Protein 1J99 (pdb70)

Nearest PDB structures (foldseek):
  1j99-assembly1_A  TM=1.004E+00  e=2.425E-60  Homo sapiens
  1ov4-assembly1_A-2  TM=9.893E-01  e=4.388E-50  Homo sapiens
  3f3y-assembly2_D  TM=9.578E-01  e=2.141E-51  Homo sapiens
  2qp3-assembly1_A  TM=9.900E-01  e=3.011E-48  Homo sapiens
  4ifb-assembly3_B  TM=9.563E-01  e=2.110E-49  Homo sapiens

CATH classification: 3.40.50.300

Solvent-accessible surface area: 14982 Å² total; per-residue (Å²): 144,110,68,58,48,142,32,131,44,23,11,0,20,54,96,44,31,153,45,100,16,5,114,73,0,84,64,95,12,100,11,68,76,101,1,30,0,1,2,1,10,8,39,1,11,8,25,4,0,1,3,0,12,22,0,3,135,26,84,0,87,11,162,150,6,110,53,31,22,2,86,113,36,1,12,37,1,0,19,63,135,2,31,89,44,4,66,142,51,148,46,94,9,47,1,2,1,20,4,9,40,98,16,1,0,108,34,4,94,106,26,155,0,71,0,0,2,1,6,22,11,0,11,22,4,0,0,13,2,29,31,42,49,65,10,16,80,119,23,96,90,26,175,41,38,110,43,18,29,115,52,6,24,142,13,90,17,19,9,6,19,2,2,102,2,1,56,26,2,3,104,31,78,162,98,208,32,12,31,40,2,6,28,46,48,1,101,148,61,29,31,136,3,1,106,70,0,12,132,39,39,62,66,121,36,116,100,150,44,69,88,74,0,76,167,31,2,33,58,99,48,14,108,141,22,129,15,0,34,49,27,80,44,50,96,96,122,1,76,58,95,117,62,41,129,118,89,40,19,74,6,83,56,163,118,50,17,79,118,64,27,21,103,92,3,64,128,46,10,131,128,84,8,82,112,30,72,114,174,44,4,75,27,194

Structure (mmCIF, N/CA/C/O backbone):
data_1J99
#
_entry.id   1J99
#
_cell.length_a   77.931
_cell.length_b   137.976
_cell.length_c   45.864
_cell.angle_alpha   90
_cell.angle_beta   90
_cell.angle_gamma   90
#
_symmetry.space_group_name_H-M   'P 21 21 2'
#
loop_
_entity.id
_entity.type
_entity.pdbx_description
1 polymer 'ALCOHOL SULFOTRANSFERASE'
2 non-polymer 'IODIDE ION'
3 non-polymer 'MERCURY (II) IODIDE'
4 non-polymer 3-BETA-HYDROXY-5-ANDROSTEN-17-ONE
5 water water
#
loop_
_atom_site.group_PDB
_atom_site.id
_atom_site.type_symbol
_atom_site.label_atom_id
_atom_site.label_alt_id
_atom_site.label_comp_id
_atom_site.label_asym_id
_atom_site.label_entity_id
_atom_site.label_seq_id
_atom_site.pdbx_PDB_ins_code
_atom_site.Cartn_x
_atom_site.Cartn_y
_atom_site.Cartn_z
_atom_site.occupancy
_atom_site.B_iso_or_equiv
_atom_site.auth_seq_id
_atom_site.auth_comp_id
_atom_site.auth_asym_id
_atom_site.auth_atom_id
_atom_site.pdbx_PDB_model_num
ATOM 1 N N . SER A 1 10 ? 25.074 -53.949 18.455 1.00 85.58 2 SER A N 1
ATOM 2 C CA . SER A 1 10 ? 23.881 -53.241 17.895 1.00 89.41 2 SER A CA 1
ATOM 3 C C . SER A 1 10 ? 22.725 -54.226 17.716 1.00 90.30 2 SER A C 1
ATOM 4 O O . SER A 1 10 ? 21.767 -53.964 16.974 1.00 89.65 2 SER A O 1
ATOM 7 N N . ASP A 1 11 ? 22.819 -55.345 18.427 1.00 86.03 3 ASP A N 1
ATOM 8 C CA . ASP A 1 11 ? 21.837 -56.422 18.354 1.00 88.15 3 ASP A CA 1
ATOM 9 C C . ASP A 1 11 ? 20.444 -56.182 18.964 1.00 82.53 3 ASP A C 1
ATOM 10 O O . ASP A 1 11 ? 19.911 -57.028 19.696 1.00 81.01 3 ASP A O 1
ATOM 15 N N . ASP A 1 12 ? 19.860 -55.038 18.617 1.00 78.88 4 ASP A N 1
ATOM 16 C CA . ASP A 1 12 ? 18.540 -54.635 19.079 1.00 75.00 4 ASP A CA 1
ATOM 17 C C . ASP A 1 12 ? 18.531 -53.849 20.379 1.00 69.04 4 ASP A C 1
ATOM 18 O O . ASP A 1 12 ? 17.529 -53.866 21.088 1.00 67.92 4 ASP A O 1
ATOM 23 N N . PHE A 1 13 ? 19.646 -53.189 20.690 1.00 62.90 5 PHE A N 1
ATOM 24 C CA . PHE A 1 13 ? 19.787 -52.324 21.872 1.00 60.36 5 PHE A CA 1
ATOM 25 C C . PHE A 1 13 ? 21.185 -51.673 21.941 1.00 49.31 5 PHE A C 1
ATOM 26 O O . PHE A 1 13 ? 22.157 -52.231 21.460 1.00 49.27 5 PHE A O 1
ATOM 34 N N . LEU A 1 14 ? 21.267 -50.477 22.515 1.00 47.64 6 LEU A N 1
ATOM 35 C CA . LEU A 1 14 ? 22.541 -49.784 22.678 1.00 41.51 6 LEU A CA 1
ATOM 36 C C . LEU A 1 14 ? 23.183 -50.252 23.978 1.00 40.45 6 LEU A C 1
ATOM 37 O O . LEU A 1 14 ? 22.577 -50.115 25.028 1.00 48.04 6 LEU A O 1
ATOM 42 N N . TRP A 1 15 ? 24.385 -50.806 23.919 1.00 37.43 7 TRP A N 1
ATOM 43 C CA . TRP A 1 15 ? 25.072 -51.288 25.116 1.00 35.20 7 TRP A CA 1
ATOM 44 C C . TRP A 1 15 ? 26.058 -50.199 25.574 1.00 44.92 7 TRP A C 1
ATOM 45 O O . TRP A 1 15 ? 26.854 -49.744 24.773 1.00 47.26 7 TRP A O 1
ATOM 56 N N . PHE A 1 16 ? 25.994 -49.778 26.840 1.00 34.81 8 PHE A N 1
ATOM 57 C CA . PHE A 1 16 ? 26.870 -48.732 27.404 1.00 37.38 8 PHE A CA 1
ATOM 58 C C . PHE A 1 16 ? 27.262 -49.030 28.870 1.00 43.59 8 PHE A C 1
ATOM 59 O O . PHE A 1 16 ? 26.387 -49.091 29.736 1.00 36.78 8 PHE A O 1
ATOM 67 N N . GLU A 1 17 ? 28.558 -49.211 29.144 1.00 35.08 9 GLU A N 1
ATOM 68 C CA . GLU A 1 17 ? 29.049 -49.494 30.499 1.00 38.93 9 GLU A CA 1
ATOM 69 C C . GLU A 1 17 ? 28.263 -50.631 31.161 1.00 48.45 9 GLU A C 1
ATOM 70 O O . GLU A 1 17 ? 27.869 -50.527 32.316 1.00 40.49 9 GLU A O 1
ATOM 76 N N . GLY A 1 18 ? 28.020 -51.708 30.429 1.00 40.61 10 GLY A N 1
ATOM 77 C CA . GLY A 1 18 ? 27.309 -52.826 31.006 1.00 42.41 10 GLY A CA 1
ATOM 78 C C . GLY A 1 18 ? 25.798 -52.706 31.185 1.00 40.97 10 GLY A C 1
ATOM 79 O O . GLY A 1 18 ? 25.215 -53.587 31.822 1.00 35.91 10 GLY A O 1
ATOM 80 N N . ILE A 1 19 ? 25.172 -51.664 30.611 1.00 31.95 11 ILE A N 1
ATOM 81 C CA . ILE A 1 19 ? 23.723 -51.465 30.744 1.00 33.68 11 ILE A CA 1
ATOM 82 C C . ILE A 1 19 ? 23.075 -51.273 29.356 1.00 38.21 11 ILE A C 1
ATOM 83 O O . ILE A 1 19 ? 23.660 -50.596 28.526 1.00 34.01 11 ILE A O 1
ATOM 88 N N . ALA A 1 20 ? 21.893 -51.876 29.105 1.00 34.27 12 ALA A N 1
ATOM 89 C CA . ALA A 1 20 ? 21.166 -51.749 27.822 1.00 30.71 12 ALA A CA 1
ATOM 90 C C . ALA A 1 20 ? 20.202 -50.562 27.802 1.00 36.16 12 ALA A C 1
ATOM 91 O O . ALA A 1 20 ? 19.451 -50.343 28.755 1.00 30.15 12 ALA A O 1
ATOM 93 N N . PHE A 1 21 ? 20.213 -49.823 26.689 1.00 32.27 13 PHE A N 1
ATOM 94 C CA . PHE A 1 21 ? 19.343 -48.676 26.525 1.00 30.08 13 PHE A CA 1
ATOM 95 C C . PHE A 1 21 ? 18.569 -48.843 25.203 1.00 35.73 13 PHE A C 1
ATOM 96 O O . PHE A 1 21 ? 18.964 -49.634 24.334 1.00 36.53 13 PHE A O 1
ATOM 104 N N . PRO A 1 22 ? 17.465 -48.100 25.040 1.00 37.20 14 PRO A N 1
ATOM 105 C CA . PRO A 1 22 ? 16.635 -48.149 23.832 1.00 45.38 14 PRO A CA 1
ATOM 106 C C . PRO A 1 22 ? 17.459 -47.792 22.591 1.00 53.47 14 PRO A C 1
ATOM 107 O O . PRO A 1 22 ? 18.466 -47.085 22.681 1.00 51.80 14 PRO A O 1
ATOM 111 N N . THR A 1 23 ? 17.021 -48.277 21.434 1.00 59.10 15 THR A N 1
ATOM 112 C CA . THR A 1 23 ? 17.720 -48.049 20.168 1.00 54.76 15 THR A CA 1
ATOM 113 C C . THR A 1 23 ? 17.401 -46.689 19.528 1.00 59.54 15 THR A C 1
ATOM 114 O O . THR A 1 23 ? 18.233 -46.123 18.839 1.00 58.25 15 THR A O 1
ATOM 118 N N . MET A 1 24 ? 16.191 -46.179 19.730 1.00 54.96 16 MET A N 1
ATOM 119 C CA . MET A 1 24 ? 15.815 -44.904 19.132 1.00 58.58 16 MET A CA 1
ATOM 120 C C . MET A 1 24 ? 15.746 -43.789 20.173 1.00 60.72 16 MET A C 1
ATOM 121 O O . MET A 1 24 ? 14.976 -43.889 21.128 1.00 50.88 16 MET A O 1
ATOM 126 N N . GLY A 1 25 ? 16.540 -42.732 19.983 1.00 55.88 17 GLY A N 1
ATOM 127 C CA . GLY A 1 25 ? 16.493 -41.600 20.894 1.00 48.92 17 GLY A CA 1
ATOM 128 C C . GLY A 1 25 ? 17.672 -41.436 21.832 1.00 45.85 17 GLY A C 1
ATOM 129 O O . GLY A 1 25 ? 17.679 -40.469 22.572 1.00 45.00 17 GLY A O 1
ATOM 130 N N . PHE A 1 26 ? 18.653 -42.353 21.769 1.00 41.14 18 PHE A N 1
ATOM 131 C CA . PHE A 1 26 ? 19.855 -42.369 22.614 1.00 38.24 18 PHE A CA 1
ATOM 132 C C . PHE A 1 26 ? 21.170 -42.557 21.857 1.00 48.73 18 PHE A C 1
ATOM 133 O O . PHE A 1 26 ? 21.214 -43.311 20.885 1.00 49.77 18 PHE A O 1
ATOM 141 N N . ARG A 1 27 ? 22.245 -41.909 22.326 1.00 50.22 19 ARG A N 1
ATOM 142 C CA . ARG A 1 27 ? 23.587 -42.042 21.715 1.00 50.36 19 ARG A CA 1
ATOM 143 C C . ARG A 1 27 ? 24.705 -42.158 22.753 1.00 43.74 19 ARG A C 1
ATOM 144 O O . ARG A 1 27 ? 24.687 -41.478 23.775 1.00 44.72 19 ARG A O 1
ATOM 152 N N . SER A 1 28 ? 25.690 -43.003 22.474 1.00 41.99 20 SER A N 1
ATOM 153 C CA . SER A 1 28 ? 26.792 -43.232 23.395 1.00 48.94 20 SER A CA 1
ATOM 154 C C . SER A 1 28 ? 27.498 -41.999 23.943 1.00 55.51 20 SER A C 1
ATOM 155 O O . SER A 1 28 ? 27.890 -41.980 25.114 1.00 50.96 20 SER A O 1
ATOM 158 N N . GLU A 1 29 ? 27.682 -40.971 23.114 1.00 55.95 21 GLU A N 1
ATOM 159 C CA . GLU A 1 29 ? 28.414 -39.785 23.556 1.00 47.82 21 GLU A CA 1
ATOM 160 C C . GLU A 1 29 ? 27.637 -38.883 24.505 1.00 47.98 21 GLU A C 1
ATOM 161 O O . GLU A 1 29 ? 28.223 -38.259 25.379 1.00 44.76 21 GLU A O 1
ATOM 167 N N . THR A 1 30 ? 26.324 -38.787 24.333 1.00 48.38 22 THR A N 1
ATOM 168 C CA . THR A 1 30 ? 25.535 -37.976 25.252 1.00 46.51 22 THR A CA 1
ATOM 169 C C . THR A 1 30 ? 25.596 -38.641 26.648 1.00 48.86 22 THR A C 1
ATOM 170 O O . THR A 1 30 ? 25.805 -37.959 27.675 1.00 35.12 22 THR A O 1
ATOM 174 N N . LEU A 1 31 ? 25.469 -39.974 26.677 1.00 45.39 23 LEU A N 1
ATOM 175 C CA . LEU A 1 31 ? 25.498 -40.707 27.948 1.00 41.41 23 LEU A CA 1
ATOM 176 C C . LEU A 1 31 ? 26.814 -40.448 28.648 1.00 46.25 23 LEU A C 1
ATOM 177 O O . LEU A 1 31 ? 26.853 -40.373 29.873 1.00 50.36 23 LEU A O 1
ATOM 182 N N . ARG A 1 32 ? 27.905 -40.313 27.884 1.00 46.74 24 ARG A N 1
ATOM 183 C CA . ARG A 1 32 ? 29.199 -40.034 28.505 1.00 33.83 24 ARG A CA 1
ATOM 184 C C . ARG A 1 32 ? 29.251 -38.585 29.052 1.00 31.87 24 ARG A C 1
ATOM 185 O O . ARG A 1 32 ? 29.807 -38.331 30.128 1.00 29.61 24 ARG A O 1
ATOM 193 N N . LYS A 1 33 ? 28.663 -37.632 28.329 1.00 33.43 25 LYS A N 1
ATOM 194 C CA . LYS A 1 33 ? 28.674 -36.249 28.798 1.00 36.99 25 LYS A CA 1
ATOM 195 C C . LYS A 1 33 ? 27.739 -36.088 29.995 1.00 49.60 25 LYS A C 1
ATOM 196 O O . LYS A 1 33 ? 27.940 -35.195 30.834 1.00 36.79 25 LYS A O 1
ATOM 202 N N . VAL A 1 34 ? 26.722 -36.958 30.076 1.00 40.36 26 VAL A N 1
ATOM 203 C CA . VAL A 1 34 ? 25.788 -36.897 31.188 1.00 30.89 26 VAL A CA 1
ATOM 204 C C . VAL A 1 34 ? 26.555 -37.030 32.495 1.00 20.93 26 VAL A C 1
ATOM 205 O O . VAL A 1 34 ? 26.321 -36.254 33.419 1.00 32.95 26 VAL A O 1
ATOM 209 N N . ARG A 1 35 ? 27.456 -37.998 32.547 1.00 18.97 27 ARG A N 1
ATOM 210 C CA . ARG A 1 35 ? 28.310 -38.284 33.714 1.00 33.92 27 ARG A CA 1
ATOM 211 C C . ARG A 1 35 ? 29.448 -37.230 33.950 1.00 46.31 27 ARG A C 1
ATOM 212 O O . ARG A 1 35 ? 29.539 -36.615 35.035 1.00 30.39 27 ARG A O 1
ATOM 220 N N . ASP A 1 36 ? 30.293 -37.037 32.925 1.00 40.93 28 ASP A N 1
ATOM 221 C CA . ASP A 1 36 ? 31.434 -36.118 33.012 1.00 42.07 28 ASP A CA 1
ATOM 222 C C . ASP A 1 36 ? 31.212 -34.600 33.001 1.00 44.27 28 ASP A C 1
ATOM 223 O O . ASP A 1 36 ? 31.900 -33.882 33.721 1.00 43.68 28 ASP A O 1
ATOM 228 N N . GLU A 1 37 ? 30.249 -34.100 32.234 1.00 44.07 29 GLU A N 1
ATOM 229 C CA . GLU A 1 37 ? 30.072 -32.649 32.159 1.00 41.30 29 GLU A CA 1
ATOM 230 C C . GLU A 1 37 ? 28.772 -31.944 32.545 1.00 43.70 29 GLU A C 1
ATOM 231 O O . GLU A 1 37 ? 28.805 -30.756 32.839 1.00 41.89 29 GLU A O 1
ATOM 237 N N . PHE A 1 38 ? 27.629 -32.626 32.536 1.00 42.52 30 PHE A N 1
ATOM 238 C CA . PHE A 1 38 ? 26.353 -31.947 32.820 1.00 30.14 30 PHE A CA 1
ATOM 239 C C . PHE A 1 38 ? 26.393 -31.307 34.206 1.00 36.30 30 PHE A C 1
ATOM 240 O O . PHE A 1 38 ? 26.867 -31.906 35.176 1.00 40.39 30 PHE A O 1
ATOM 248 N N . VAL A 1 39 ? 25.860 -30.097 34.304 1.00 39.72 31 VAL A N 1
ATOM 249 C CA . VAL A 1 39 ? 25.894 -29.358 35.553 1.00 33.63 31 VAL A CA 1
ATOM 250 C C . VAL A 1 39 ? 24.562 -29.259 36.264 1.00 32.91 31 VAL A C 1
ATOM 251 O O . VAL A 1 39 ? 23.629 -28.705 35.755 1.00 35.39 31 VAL A O 1
ATOM 255 N N . ILE A 1 40 ? 24.529 -29.775 37.485 1.00 32.29 32 ILE A N 1
ATOM 256 C CA . ILE A 1 40 ? 23.352 -29.770 38.340 1.00 39.54 32 ILE A CA 1
ATOM 257 C C . ILE A 1 40 ? 23.372 -28.493 39.191 1.00 46.65 32 ILE A C 1
ATOM 258 O O . ILE A 1 40 ? 24.428 -28.063 39.624 1.00 37.99 32 ILE A O 1
ATOM 263 N N . ARG A 1 41 ? 22.197 -27.909 39.440 1.00 45.07 33 ARG A N 1
ATOM 264 C CA . ARG A 1 41 ? 22.083 -26.696 40.247 1.00 40.44 33 ARG A CA 1
ATOM 265 C C . ARG A 1 41 ? 21.356 -26.992 41.560 1.00 48.01 33 ARG A C 1
ATOM 266 O O . ARG A 1 41 ? 20.588 -27.976 41.648 1.00 39.89 33 ARG A O 1
ATOM 274 N N . ASP A 1 42 ? 21.590 -26.150 42.576 1.00 32.69 34 ASP A N 1
ATOM 275 C CA . ASP A 1 42 ? 20.948 -26.325 43.865 1.00 40.48 34 ASP A CA 1
ATOM 276 C C . ASP A 1 42 ? 19.435 -26.155 43.807 1.00 34.18 34 ASP A C 1
ATOM 277 O O . ASP A 1 42 ? 18.727 -26.705 44.657 1.00 43.94 34 ASP A O 1
ATOM 282 N N . GLU A 1 43 ? 18.923 -25.399 42.836 1.00 32.30 35 GLU A N 1
ATOM 283 C CA . GLU A 1 43 ? 17.460 -25.208 42.759 1.00 33.91 35 GLU A CA 1
ATOM 284 C C . GLU A 1 43 ? 16.709 -26.283 41.915 1.00 33.74 35 GLU A C 1
ATOM 285 O O . GLU A 1 43 ? 15.481 -26.282 41.865 1.00 39.74 35 GLU A O 1
ATOM 291 N N . ASP A 1 44 ? 17.430 -27.185 41.263 1.00 34.85 36 ASP A N 1
ATOM 292 C CA . ASP A 1 44 ? 16.792 -28.265 40.471 1.00 30.26 36 ASP A CA 1
ATOM 293 C C . ASP A 1 44 ? 15.988 -29.238 41.370 1.00 38.77 36 ASP A C 1
ATOM 294 O O . ASP A 1 44 ? 16.311 -29.413 42.561 1.00 33.24 36 ASP A O 1
ATOM 299 N N . VAL A 1 45 ? 14.948 -29.862 40.803 1.00 34.64 37 VAL A N 1
ATOM 300 C CA . VAL A 1 45 ? 14.123 -30.889 41.511 1.00 35.86 37 VAL A CA 1
ATOM 301 C C . VAL A 1 45 ? 14.051 -32.058 40.520 1.00 34.00 37 VAL A C 1
ATOM 302 O O . VAL A 1 45 ? 13.654 -31.872 39.370 1.00 33.00 37 VAL A O 1
ATOM 306 N N . ILE A 1 46 ? 14.430 -33.247 40.986 1.00 32.39 38 ILE A N 1
ATOM 307 C CA . ILE A 1 46 ? 14.524 -34.432 40.139 1.00 29.53 38 ILE A CA 1
ATOM 308 C C . ILE A 1 46 ? 13.754 -35.688 40.623 1.00 26.87 38 ILE A C 1
ATOM 309 O O . ILE A 1 46 ? 13.886 -36.090 41.803 1.00 28.34 38 ILE A O 1
ATOM 314 N N . ILE A 1 47 ? 12.977 -36.298 39.712 1.00 24.00 39 ILE A N 1
ATOM 315 C CA . ILE A 1 47 ? 12.236 -37.544 39.997 1.00 21.53 39 ILE A CA 1
ATOM 316 C C . ILE A 1 47 ? 13.120 -38.749 39.571 1.00 23.88 39 ILE A C 1
ATOM 317 O O . ILE A 1 47 ? 13.526 -38.831 38.410 1.00 22.34 39 ILE A O 1
ATOM 322 N N . LEU A 1 48 ? 13.417 -39.673 40.490 1.00 22.70 40 LEU A N 1
ATOM 323 C CA . LEU A 1 48 ? 14.243 -40.855 40.127 1.00 23.00 40 LEU A CA 1
ATOM 324 C C . LEU A 1 48 ? 13.401 -42.195 40.233 1.00 22.90 40 LEU A C 1
ATOM 325 O O . LEU A 1 48 ? 12.820 -42.492 41.289 1.00 21.86 40 LEU A O 1
ATOM 330 N N . THR A 1 49 ? 13.411 -43.009 39.182 1.00 19.45 41 THR A N 1
ATOM 331 C CA . THR A 1 49 ? 12.715 -44.322 39.206 1.00 25.35 41 THR A CA 1
ATOM 332 C C . THR A 1 49 ? 13.330 -45.412 38.260 1.00 22.62 41 THR A C 1
ATOM 333 O O . THR A 1 49 ? 13.959 -45.063 37.242 1.00 24.67 41 THR A O 1
ATOM 337 N N . TYR A 1 50 ? 13.161 -46.696 38.634 1.00 18.70 42 TYR A N 1
ATOM 338 C CA . TYR A 1 50 ? 13.471 -47.854 37.757 1.00 16.43 42 TYR A CA 1
ATOM 339 C C . TYR A 1 50 ? 12.210 -47.786 36.802 1.00 18.31 42 TYR A C 1
ATOM 340 O O . TYR A 1 50 ? 11.128 -47.452 37.241 1.00 18.97 42 TYR A O 1
ATOM 349 N N . PRO A 1 51 ? 12.359 -48.021 35.477 1.00 19.47 43 PRO A N 1
ATOM 350 C CA . PRO A 1 51 ? 11.151 -47.912 34.624 1.00 20.20 43 PRO A CA 1
ATOM 351 C C . PRO A 1 51 ? 9.891 -48.724 35.006 1.00 24.53 43 PRO A C 1
ATOM 352 O O . PRO A 1 51 ? 10.002 -49.879 35.403 1.00 21.77 43 PRO A O 1
ATOM 356 N N . LYS A 1 52 ? 8.719 -48.093 34.827 1.00 20.17 44 LYS A N 1
ATOM 357 C CA . LYS A 1 52 ? 7.391 -48.651 35.088 1.00 20.59 44 LYS A CA 1
ATOM 358 C C . LYS A 1 52 ? 7.043 -48.724 36.581 1.00 27.47 44 LYS A C 1
ATOM 359 O O . LYS A 1 52 ? 6.308 -49.616 37.033 1.00 23.03 44 LYS A O 1
ATOM 365 N N . SER A 1 53 ? 7.579 -47.763 37.336 1.00 18.12 45 SER A N 1
ATOM 366 C CA . SER A 1 53 ? 7.349 -47.693 38.776 1.00 18.85 45 SER A CA 1
ATOM 367 C C . SER A 1 53 ? 6.402 -46.561 39.206 1.00 24.87 45 SER A C 1
ATOM 368 O O . SER A 1 53 ? 6.232 -46.348 40.404 1.00 23.74 45 SER A O 1
ATOM 371 N N . GLY A 1 54 ? 5.795 -45.831 38.253 1.00 21.67 46 GLY A N 1
ATOM 372 C CA . GLY A 1 54 ? 4.837 -44.735 38.563 1.00 16.56 46 GLY A CA 1
ATOM 373 C C . GLY A 1 54 ? 5.332 -43.294 38.244 1.00 26.80 46 GLY A C 1
ATOM 374 O O . GLY A 1 54 ? 4.746 -42.326 38.744 1.00 25.03 46 GLY A O 1
ATOM 375 N N . THR A 1 55 ? 6.425 -43.139 37.481 1.00 17.52 47 THR A N 1
ATOM 376 C CA . THR A 1 55 ? 6.962 -41.824 37.082 1.00 26.18 47 THR A CA 1
ATOM 377 C C . THR A 1 55 ? 5.904 -40.782 36.590 1.00 28.74 47 THR A C 1
ATOM 378 O O . THR A 1 55 ? 5.926 -39.623 37.007 1.00 24.61 47 THR A O 1
ATOM 382 N N . ASN A 1 56 ? 5.012 -41.207 35.696 1.00 22.37 48 ASN A N 1
ATOM 383 C CA . ASN A 1 56 ? 4.011 -40.319 35.137 1.00 28.33 48 ASN A CA 1
ATOM 384 C C . ASN A 1 56 ? 3.043 -39.742 36.201 1.00 24.11 48 ASN A C 1
ATOM 385 O O . ASN A 1 56 ? 2.712 -38.552 36.148 1.00 28.19 48 ASN A O 1
ATOM 390 N N . TRP A 1 57 ? 2.582 -40.559 37.153 1.00 24.65 49 TRP A N 1
ATOM 391 C CA . TRP A 1 57 ? 1.707 -40.046 38.189 1.00 22.46 49 TRP A CA 1
ATOM 392 C C . TRP A 1 57 ? 2.457 -39.021 39.060 1.00 25.76 49 TRP A C 1
ATOM 393 O O . TRP A 1 57 ? 1.935 -37.935 39.327 1.00 28.33 49 TRP A O 1
ATOM 404 N N . LEU A 1 58 ? 3.691 -39.331 39.498 1.00 25.83 50 LEU A N 1
ATOM 405 C CA . LEU A 1 58 ? 4.446 -38.365 40.336 1.00 26.61 50 LEU A CA 1
ATOM 406 C C . LEU A 1 58 ? 4.696 -36.991 39.586 1.00 26.74 50 LEU A C 1
ATOM 407 O O . LEU A 1 58 ? 4.548 -35.889 40.155 1.00 25.12 50 LEU A O 1
ATOM 412 N N . ALA A 1 59 ? 5.014 -37.074 38.298 1.00 27.13 51 ALA A N 1
ATOM 413 C CA . ALA A 1 59 ? 5.240 -35.870 37.468 1.00 28.11 51 ALA A CA 1
ATOM 414 C C . ALA A 1 59 ? 3.963 -35.036 37.373 1.00 31.25 51 ALA A C 1
ATOM 415 O O . ALA A 1 59 ? 4.008 -33.822 37.385 1.00 28.71 51 ALA A O 1
ATOM 417 N N . GLU A 1 60 ? 2.806 -35.676 37.295 1.00 26.47 52 GLU A N 1
ATOM 418 C CA . GLU A 1 60 ? 1.599 -34.893 37.206 1.00 31.46 52 GLU A CA 1
ATOM 419 C C . GLU A 1 60 ? 1.372 -34.103 38.489 1.00 38.73 52 GLU A C 1
ATOM 420 O O . GLU A 1 60 ? 1.009 -32.911 38.437 1.00 34.08 52 GLU A O 1
ATOM 426 N N . ILE A 1 61 ? 1.574 -34.752 39.641 1.00 26.89 53 ILE A N 1
ATOM 427 C CA . ILE A 1 61 ? 1.412 -34.062 40.925 1.00 28.02 53 ILE A CA 1
ATOM 428 C C . ILE A 1 61 ? 2.349 -32.860 41.104 1.00 27.77 53 ILE A C 1
ATOM 429 O O . ILE A 1 61 ? 1.923 -31.825 41.620 1.00 29.70 53 ILE A O 1
ATOM 434 N N . LEU A 1 62 ? 3.609 -32.991 40.694 1.00 27.08 54 LEU A N 1
ATOM 435 C CA . LEU A 1 62 ? 4.559 -31.889 40.848 1.00 36.62 54 LEU A CA 1
ATOM 436 C C . LEU A 1 62 ? 4.182 -30.701 39.947 1.00 38.02 54 LEU A C 1
ATOM 437 O O . LEU A 1 62 ? 4.302 -29.561 40.376 1.00 36.79 54 LEU A O 1
ATOM 442 N N . CYS A 1 63 ? 3.694 -30.951 38.726 1.00 32.34 55 CYS A N 1
ATOM 443 C CA . CYS A 1 63 ? 3.276 -29.838 37.846 1.00 40.23 55 CYS A CA 1
ATOM 444 C C . CYS A 1 63 ? 2.104 -29.107 38.522 1.00 34.21 55 CYS A C 1
ATOM 445 O O . CYS A 1 63 ? 2.087 -27.884 38.572 1.00 34.98 55 CYS A O 1
ATOM 448 N N . LEU A 1 64 ? 1.156 -29.850 39.089 1.00 32.56 56 LEU A N 1
ATOM 449 C CA . LEU A 1 64 ? -0.015 -29.255 39.757 1.00 32.88 56 LEU A CA 1
ATOM 450 C C . LEU A 1 64 ? 0.280 -28.422 41.006 1.00 42.37 56 LEU A C 1
ATOM 451 O O . LEU A 1 64 ? -0.483 -27.493 41.317 1.00 36.82 56 LEU A O 1
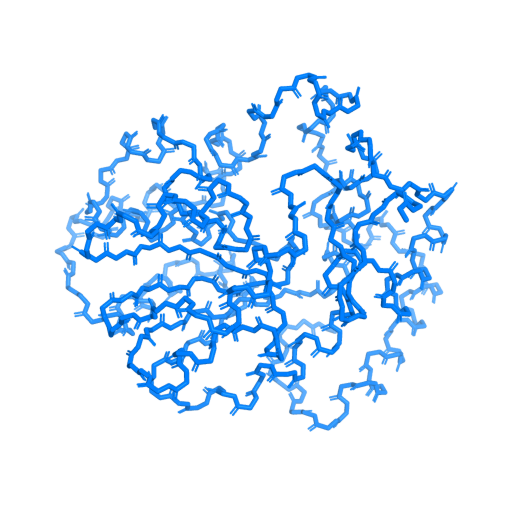ATOM 456 N N . MET A 1 65 ? 1.368 -28.734 41.722 1.00 40.23 57 MET A N 1
ATOM 457 C CA . MET A 1 65 ? 1.698 -27.983 42.927 1.00 42.36 57 MET A CA 1
ATOM 458 C C . MET A 1 65 ? 2.289 -26.628 42.522 1.00 47.49 57 MET A C 1
ATOM 459 O O . MET A 1 65 ? 2.019 -25.615 43.161 1.00 47.16 57 MET A O 1
ATOM 464 N N . HIS A 1 66 ? 3.073 -26.623 41.447 1.00 40.91 58 HIS A N 1
ATOM 465 C CA . HIS A 1 66 ? 3.721 -25.416 40.912 1.00 43.83 58 HIS A CA 1
ATOM 466 C C . HIS A 1 66 ? 2.686 -24.467 40.263 1.00 50.78 58 HIS A C 1
ATOM 467 O O . HIS A 1 66 ? 2.878 -23.249 40.223 1.00 40.63 58 HIS A O 1
ATOM 474 N N . SER A 1 67 ? 1.592 -25.026 39.748 1.00 41.63 59 SER A N 1
ATOM 475 C CA . SER A 1 67 ? 0.574 -24.186 39.152 1.00 42.78 59 SER A CA 1
ATOM 476 C C . SER A 1 67 ? -0.664 -24.006 40.030 1.00 39.50 59 SER A C 1
ATOM 477 O O . SER A 1 67 ? -1.716 -23.614 39.563 1.00 47.55 59 SER A O 1
ATOM 480 N N . LYS A 1 68 ? -0.506 -24.288 41.312 1.00 42.63 60 LYS A N 1
ATOM 481 C CA . LYS A 1 68 ? -1.560 -24.116 42.314 1.00 50.18 60 LYS A CA 1
ATOM 482 C C . LYS A 1 68 ? -2.905 -24.797 42.031 1.00 48.54 60 LYS A C 1
ATOM 483 O O . LYS A 1 68 ? -3.956 -24.306 42.448 1.00 40.39 60 LYS A O 1
ATOM 489 N N . GLY A 1 69 ? -2.880 -25.926 41.329 1.00 49.54 61 GLY A N 1
ATOM 490 C CA . GLY A 1 69 ? -4.124 -26.631 41.073 1.00 62.11 61 GLY A CA 1
ATOM 491 C C . GLY A 1 69 ? -4.726 -26.436 39.693 1.00 64.96 61 GLY A C 1
ATOM 492 O O . GLY A 1 69 ? -5.537 -27.256 39.240 1.00 59.19 61 GLY A O 1
ATOM 493 N N . ASP A 1 70 ? -4.344 -25.350 39.030 1.00 56.77 62 ASP A N 1
ATOM 494 C CA . ASP A 1 70 ? -4.844 -25.063 37.694 1.00 47.01 62 ASP A CA 1
ATOM 495 C C . ASP A 1 70 ? -4.317 -26.172 36.784 1.00 47.19 62 ASP A C 1
ATOM 496 O O . ASP A 1 70 ? -3.123 -26.412 36.746 1.00 49.25 62 ASP A O 1
ATOM 501 N N . ALA A 1 71 ? -5.189 -26.828 36.031 1.00 48.47 63 ALA A N 1
ATOM 502 C CA . ALA A 1 71 ? -4.731 -27.902 35.174 1.00 46.47 63 ALA A CA 1
ATOM 503 C C . ALA A 1 71 ? -4.699 -27.861 33.640 1.00 53.51 63 ALA A C 1
ATOM 504 O O . ALA A 1 71 ? -4.695 -28.952 33.076 1.00 46.76 63 ALA A O 1
ATOM 506 N N . LYS A 1 72 ? -4.672 -26.725 32.919 1.00 55.72 64 LYS A N 1
ATOM 507 C CA . LYS A 1 72 ? -4.598 -26.939 31.438 1.00 62.73 64 LYS A CA 1
ATOM 508 C C . LYS A 1 72 ? -3.174 -27.296 31.083 1.00 57.76 64 LYS A C 1
ATOM 509 O O . LYS A 1 72 ? -2.939 -27.849 30.012 1.00 67.20 64 LYS A O 1
ATOM 515 N N . TRP A 1 73 ? -2.223 -27.022 31.976 1.00 59.79 65 TRP A N 1
ATOM 516 C CA . TRP A 1 73 ? -0.840 -27.397 31.678 1.00 54.93 65 TRP A CA 1
ATOM 517 C C . TRP A 1 73 ? -0.666 -28.916 31.560 1.00 56.78 65 TRP A C 1
ATOM 518 O O . TRP A 1 73 ? -0.167 -29.383 30.543 1.00 53.82 65 TRP A O 1
ATOM 529 N N . ILE A 1 74 ? -1.057 -29.703 32.564 1.00 53.30 66 ILE A N 1
ATOM 530 C CA . ILE A 1 74 ? -0.902 -31.166 32.409 1.00 56.21 66 ILE A CA 1
ATOM 531 C C . ILE A 1 74 ? -1.887 -31.690 31.341 1.00 62.68 66 ILE A C 1
ATOM 532 O O . ILE A 1 74 ? -1.745 -32.815 30.863 1.00 61.65 66 ILE A O 1
ATOM 537 N N . GLN A 1 75 ? -2.888 -30.888 30.971 1.00 59.96 67 GLN A N 1
ATOM 538 C CA . GLN A 1 75 ? -3.830 -31.329 29.943 1.00 61.46 67 GLN A CA 1
ATOM 539 C C . GLN A 1 75 ? -3.437 -30.789 28.585 1.00 55.75 67 GLN A C 1
ATOM 540 O O . GLN A 1 75 ? -3.948 -31.226 27.576 1.00 61.84 67 GLN A O 1
ATOM 546 N N . SER A 1 76 ? -2.511 -29.846 28.559 1.00 55.62 68 SER A N 1
ATOM 547 C CA . SER A 1 76 ? -2.076 -29.254 27.297 1.00 65.89 68 SER A CA 1
ATOM 548 C C . SER A 1 76 ? -0.709 -29.731 26.776 1.00 62.52 68 SER A C 1
ATOM 549 O O . SER A 1 76 ? -0.555 -29.949 25.579 1.00 68.48 68 SER A O 1
ATOM 552 N N . VAL A 1 77 ? 0.267 -29.899 27.674 1.00 57.93 69 VAL A N 1
ATOM 553 C CA . VAL A 1 77 ? 1.628 -30.310 27.311 1.00 54.88 69 VAL A CA 1
ATOM 554 C C . VAL A 1 77 ? 1.935 -31.783 27.651 1.00 59.98 69 VAL A C 1
ATOM 555 O O . VAL A 1 77 ? 1.445 -32.312 28.672 1.00 54.31 69 VAL A O 1
ATOM 559 N N . PRO A 1 78 ? 2.754 -32.453 26.801 1.00 56.62 70 PRO A N 1
ATOM 560 C CA . PRO A 1 78 ? 3.213 -33.854 26.898 1.00 56.95 70 PRO A CA 1
ATOM 561 C C . PRO A 1 78 ? 4.329 -34.049 27.953 1.00 59.55 70 PRO A C 1
ATOM 562 O O . PRO A 1 78 ? 5.339 -33.342 27.958 1.00 51.76 70 PRO A O 1
ATOM 566 N N . ILE A 1 79 ? 4.134 -35.036 28.823 1.00 60.31 71 ILE A N 1
ATOM 567 C CA . ILE A 1 79 ? 5.073 -35.330 29.900 1.00 59.18 71 ILE A CA 1
ATOM 568 C C . ILE A 1 79 ? 6.547 -35.215 29.504 1.00 51.90 71 ILE A C 1
ATOM 569 O O . ILE A 1 79 ? 7.336 -34.622 30.254 1.00 52.79 71 ILE A O 1
ATOM 574 N N . TRP A 1 80 ? 6.943 -35.749 28.349 1.00 51.63 72 TRP A N 1
ATOM 575 C CA . TRP A 1 80 ? 8.365 -35.594 27.978 1.00 52.57 72 TRP A CA 1
ATOM 576 C C . TRP A 1 80 ? 8.778 -34.135 27.692 1.00 50.67 72 TRP A C 1
ATOM 577 O O . TRP A 1 80 ? 9.938 -33.865 27.432 1.00 60.17 72 TRP A O 1
ATOM 588 N N . GLU A 1 81 ? 7.847 -33.195 27.752 1.00 43.00 73 GLU A N 1
ATOM 589 C CA . GLU A 1 81 ? 8.223 -31.807 27.525 1.00 53.48 73 GLU A CA 1
ATOM 590 C C . GLU A 1 81 ? 8.224 -31.112 28.871 1.00 42.87 73 GLU A C 1
ATOM 591 O O . GLU A 1 81 ? 9.093 -30.298 29.158 1.00 42.95 73 GLU A O 1
ATOM 597 N N . ARG A 1 82 ? 7.247 -31.428 29.709 1.00 44.36 74 ARG A N 1
ATOM 598 C CA . ARG A 1 82 ? 7.212 -30.775 31.012 1.00 45.26 74 ARG A CA 1
ATOM 599 C C . ARG A 1 82 ? 8.101 -31.398 32.095 1.00 45.35 74 ARG A C 1
ATOM 600 O O . ARG A 1 82 ? 8.338 -30.764 33.136 1.00 47.31 74 ARG A O 1
ATOM 608 N N . SER A 1 83 ? 8.603 -32.612 31.857 1.00 43.74 75 SER A N 1
ATOM 609 C CA . SER A 1 83 ? 9.536 -33.270 32.804 1.00 40.66 75 SER A CA 1
ATOM 610 C C . SER A 1 83 ? 10.407 -34.197 31.956 1.00 36.58 75 SER A C 1
ATOM 611 O O . SER A 1 83 ? 10.216 -35.418 31.964 1.00 36.93 75 SER A O 1
ATOM 614 N N . PRO A 1 84 ? 11.385 -33.628 31.216 1.00 39.43 76 PRO A N 1
ATOM 615 C CA . PRO A 1 84 ? 12.275 -34.407 30.340 1.00 34.31 76 PRO A CA 1
ATOM 616 C C . PRO A 1 84 ? 13.275 -35.384 30.959 1.00 35.87 76 PRO A C 1
ATOM 617 O O . PRO A 1 84 ? 13.770 -35.156 32.050 1.00 34.85 76 PRO A O 1
ATOM 621 N N . TRP A 1 85 ? 13.573 -36.465 30.224 1.00 35.68 77 TRP A N 1
ATOM 622 C CA . TRP A 1 85 ? 14.556 -37.477 30.667 1.00 32.81 77 TRP A CA 1
ATOM 623 C C . TRP A 1 85 ? 15.955 -36.956 30.288 1.00 37.63 77 TRP A C 1
ATOM 624 O O . TRP A 1 85 ? 16.318 -36.915 29.098 1.00 40.31 77 TRP A O 1
ATOM 635 N N . VAL A 1 86 ? 16.752 -36.591 31.291 1.00 37.78 78 VAL A N 1
ATOM 636 C CA . VAL A 1 86 ? 18.067 -36.029 31.039 1.00 32.27 78 VAL A CA 1
ATOM 637 C C . VAL A 1 86 ? 19.024 -36.846 30.161 1.00 42.17 78 VAL A C 1
ATOM 638 O O . VAL A 1 86 ? 19.780 -36.243 29.389 1.00 35.45 78 VAL A O 1
ATOM 642 N N . GLU A 1 87 ? 18.974 -38.190 30.248 1.00 34.36 79 GLU A N 1
ATOM 643 C CA . GLU A 1 87 ? 19.858 -39.077 29.461 1.00 29.75 79 GLU A CA 1
ATOM 644 C C . GLU A 1 87 ? 19.501 -39.256 27.971 1.00 29.83 79 GLU A C 1
ATOM 645 O O . GLU A 1 87 ? 20.238 -39.901 27.214 1.00 33.02 79 GLU A O 1
ATOM 651 N N . SER A 1 88 ? 18.365 -38.719 27.541 1.00 33.90 80 SER A N 1
ATOM 652 C CA . SER A 1 88 ? 17.986 -38.832 26.131 1.00 38.75 80 SER A CA 1
ATOM 653 C C . SER A 1 88 ? 18.419 -37.555 25.326 1.00 42.54 80 SER A C 1
ATOM 654 O O . SER A 1 88 ? 18.619 -36.475 25.917 1.00 41.85 80 SER A O 1
ATOM 657 N N . GLU A 1 89 ? 18.570 -37.685 24.000 1.00 49.90 81 GLU A N 1
ATOM 658 C CA . GLU A 1 89 ? 18.976 -36.549 23.133 1.00 50.68 81 GLU A CA 1
ATOM 659 C C . GLU A 1 89 ? 18.074 -35.330 23.314 1.00 45.71 81 GLU A C 1
ATOM 660 O O . GLU A 1 89 ? 18.539 -34.245 23.679 1.00 47.48 81 GLU A O 1
ATOM 666 N N . ILE A 1 90 ? 16.790 -35.499 23.058 1.00 31.53 82 ILE A N 1
ATOM 667 C CA . ILE A 1 90 ? 15.874 -34.391 23.209 1.00 41.56 82 ILE A CA 1
ATOM 668 C C . ILE A 1 90 ? 15.920 -33.730 24.584 1.00 48.52 82 ILE A C 1
ATOM 669 O O . ILE A 1 90 ? 15.967 -32.498 24.687 1.00 45.49 82 ILE A O 1
ATOM 674 N N . GLY A 1 91 ? 15.911 -34.554 25.637 1.00 45.56 83 GLY A N 1
ATOM 675 C CA . GLY A 1 91 ? 15.941 -34.056 27.003 1.00 37.99 83 GLY A CA 1
ATOM 676 C C . GLY A 1 91 ? 17.182 -33.269 27.359 1.00 38.65 83 GLY A C 1
ATOM 677 O O . GLY A 1 91 ? 17.081 -32.175 27.900 1.00 38.35 83 GLY A O 1
ATOM 678 N N . TYR A 1 92 ? 18.343 -33.844 27.078 1.00 41.79 84 TYR A N 1
ATOM 679 C CA . TYR A 1 92 ? 19.631 -33.210 27.331 1.00 48.88 84 TYR A CA 1
ATOM 680 C C . TYR A 1 92 ? 19.720 -31.836 26.631 1.00 46.68 84 TYR A C 1
ATOM 681 O O . TYR A 1 92 ? 20.213 -30.871 27.219 1.00 42.87 84 TYR A O 1
ATOM 690 N N . THR A 1 93 ? 19.271 -31.773 25.379 1.00 35.47 85 THR A N 1
ATOM 691 C CA . THR A 1 93 ? 19.275 -30.514 24.629 1.00 51.80 85 THR A CA 1
ATOM 692 C C . THR A 1 93 ? 18.398 -29.457 25.289 1.00 47.75 85 THR A C 1
ATOM 693 O O . THR A 1 93 ? 18.868 -28.363 25.600 1.00 48.24 85 THR A O 1
ATOM 697 N N . ALA A 1 94 ? 17.131 -29.775 25.521 1.00 47.10 86 ALA A N 1
ATOM 698 C CA . ALA A 1 94 ? 16.241 -28.794 26.130 1.00 44.72 86 ALA A CA 1
ATOM 699 C C . ALA A 1 94 ? 16.677 -28.302 27.523 1.00 55.84 86 ALA A C 1
ATOM 700 O O . ALA A 1 94 ? 16.609 -27.092 27.810 1.00 56.32 86 ALA A O 1
ATOM 702 N N . LEU A 1 95 ? 17.135 -29.218 28.380 1.00 47.04 87 LEU A N 1
ATOM 703 C CA . LEU A 1 95 ? 17.542 -28.846 29.739 1.00 47.78 87 LEU A CA 1
ATOM 704 C C . LEU A 1 95 ? 18.749 -27.896 29.786 1.00 51.09 87 LEU A C 1
ATOM 705 O O . LEU A 1 95 ? 18.756 -26.924 30.556 1.00 45.51 87 LEU A O 1
ATOM 710 N N . SER A 1 96 ? 19.760 -28.210 28.978 1.00 46.65 88 SER A N 1
ATOM 711 C CA . SER A 1 96 ? 20.996 -27.439 28.900 1.00 63.40 88 SER A CA 1
ATOM 712 C C . SER A 1 96 ? 20.782 -25.959 28.574 1.00 66.03 88 SER A C 1
ATOM 713 O O . SER A 1 96 ? 21.714 -25.166 28.667 1.00 71.27 88 SER A O 1
ATOM 716 N N . GLU A 1 97 ? 19.560 -25.595 28.198 1.00 62.54 89 GLU A N 1
ATOM 717 C CA . GLU A 1 97 ? 19.236 -24.218 27.880 1.00 70.95 89 GLU A CA 1
ATOM 718 C C . GLU A 1 97 ? 17.932 -23.772 28.553 1.00 74.00 89 GLU A C 1
ATOM 719 O O . GLU A 1 97 ? 17.209 -22.930 28.011 1.00 77.96 89 GLU A O 1
ATOM 725 N N . THR A 1 98 ? 17.634 -24.326 29.727 1.00 71.40 90 THR A N 1
ATOM 726 C CA . THR A 1 98 ? 16.405 -23.989 30.447 1.00 70.31 90 THR A CA 1
ATOM 727 C C . THR A 1 98 ? 16.648 -23.185 31.727 1.00 72.45 90 THR A C 1
ATOM 728 O O . THR A 1 98 ? 17.533 -23.501 32.528 1.00 78.85 90 THR A O 1
ATOM 732 N N . GLU A 1 99 ? 15.841 -22.149 31.927 1.00 72.91 91 GLU A N 1
ATOM 733 C CA . GLU A 1 99 ? 15.998 -21.286 33.095 1.00 74.28 91 GLU A CA 1
ATOM 734 C C . GLU A 1 99 ? 15.453 -21.844 34.405 1.00 71.50 91 GLU A C 1
ATOM 735 O O . GLU A 1 99 ? 14.352 -22.390 34.455 1.00 71.49 91 GLU A O 1
ATOM 741 N N . SER A 1 100 ? 16.233 -21.699 35.471 1.00 66.42 92 SER A N 1
ATOM 742 C CA . SER A 1 100 ? 15.819 -22.185 36.778 1.00 63.48 92 SER A CA 1
ATOM 743 C C . SER A 1 100 ? 14.499 -21.547 37.183 1.00 67.56 92 SER A C 1
ATOM 744 O O . SER A 1 100 ? 14.206 -20.406 36.822 1.00 63.93 92 SER A O 1
ATOM 747 N N . PRO A 1 101 ? 13.683 -22.278 37.955 1.00 70.91 93 PRO A N 1
ATOM 748 C CA . PRO A 1 101 ? 13.975 -23.637 38.437 1.00 60.72 93 PRO A CA 1
ATOM 749 C C . PRO A 1 101 ? 13.677 -24.702 37.378 1.00 51.78 93 PRO A C 1
ATOM 750 O O . PRO A 1 101 ? 12.832 -24.487 36.528 1.00 66.62 93 PRO A O 1
ATOM 754 N N . ARG A 1 102 ? 14.370 -25.835 37.409 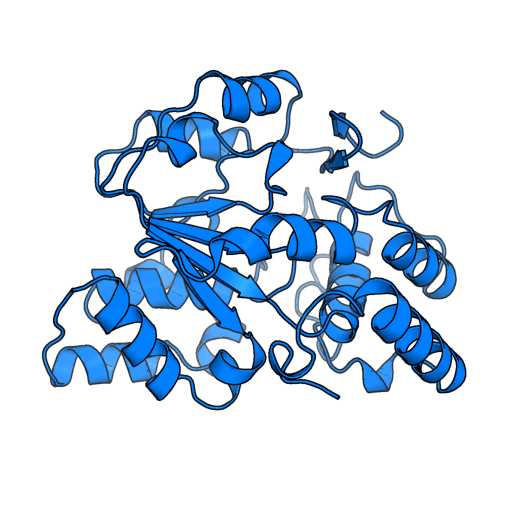1.00 45.52 94 ARG A N 1
ATOM 755 C CA . ARG A 1 102 ? 14.102 -26.888 36.428 1.00 39.79 94 ARG A CA 1
ATOM 756 C C . ARG A 1 102 ? 13.493 -28.108 37.102 1.00 40.70 94 ARG A C 1
ATOM 757 O O . ARG A 1 102 ? 13.833 -28.416 38.245 1.00 44.45 94 ARG A O 1
ATOM 765 N N . LEU A 1 103 ? 12.577 -28.775 36.403 1.00 39.05 95 LEU A N 1
ATOM 766 C CA . LEU A 1 103 ? 11.965 -30.022 36.878 1.00 35.00 95 LEU A CA 1
ATOM 767 C C . LEU A 1 103 ? 12.222 -31.063 35.800 1.00 36.53 95 LEU A C 1
ATOM 768 O O . LEU A 1 103 ? 11.812 -30.846 34.668 1.00 35.89 95 LEU A O 1
ATOM 773 N N . PHE A 1 104 ? 12.921 -32.161 36.125 1.00 32.65 96 PHE A N 1
ATOM 774 C CA . PHE A 1 104 ? 13.168 -33.245 35.159 1.00 33.01 96 PHE A CA 1
ATOM 775 C C . PHE A 1 104 ? 13.191 -34.663 35.793 1.00 32.01 96 PHE A C 1
ATOM 776 O O . PHE A 1 104 ? 12.942 -34.796 36.974 1.00 30.19 96 PHE A O 1
ATOM 784 N N . SER A 1 105 ? 13.476 -35.688 34.989 1.00 30.11 97 SER A N 1
ATOM 785 C CA . SER A 1 105 ? 13.456 -37.097 35.395 1.00 28.58 97 SER A CA 1
ATOM 786 C C . SER A 1 105 ? 14.640 -37.935 34.915 1.00 34.21 97 SER A C 1
ATOM 787 O O . SER A 1 105 ? 15.251 -37.629 33.895 1.00 31.47 97 SER A O 1
ATOM 790 N N . SER A 1 106 ? 14.925 -39.033 35.631 1.00 28.15 98 SER A N 1
ATOM 791 C CA . SER A 1 106 ? 15.969 -39.970 35.184 1.00 22.06 98 SER A CA 1
ATOM 792 C C . SER A 1 106 ? 15.716 -41.434 35.682 1.00 29.81 98 SER A C 1
ATOM 793 O O . SER A 1 106 ? 15.246 -41.624 36.796 1.00 26.12 98 SER A O 1
ATOM 796 N N . HIS A 1 107 ? 16.050 -42.435 34.855 1.00 29.53 99 HIS A N 1
ATOM 797 C CA . HIS A 1 107 ? 15.942 -43.853 35.211 1.00 25.65 99 HIS A CA 1
ATOM 798 C C . HIS A 1 107 ? 17.387 -44.425 35.459 1.00 27.12 99 HIS A C 1
ATOM 799 O O . HIS A 1 107 ? 17.569 -45.636 35.757 1.00 23.33 99 HIS A O 1
ATOM 806 N N . LEU A 1 108 ? 18.421 -43.597 35.329 1.00 21.15 100 LEU A N 1
ATOM 807 C CA . LEU A 1 108 ? 19.782 -44.148 35.499 1.00 25.37 100 LEU A CA 1
ATOM 808 C C . LEU A 1 108 ? 20.159 -44.710 36.907 1.00 17.75 100 LEU A C 1
ATOM 809 O O . LEU A 1 108 ? 19.722 -44.189 37.955 1.00 21.27 100 LEU A O 1
ATOM 814 N N . PRO A 1 109 ? 20.971 -45.764 36.928 1.00 19.81 101 PRO A N 1
ATOM 815 C CA . PRO A 1 109 ? 21.408 -46.324 38.200 1.00 22.30 101 PRO A CA 1
ATOM 816 C C . PRO A 1 109 ? 22.558 -45.330 38.709 1.00 32.54 101 PRO A C 1
ATOM 817 O O . PRO A 1 109 ? 23.132 -44.567 37.914 1.00 23.83 101 PRO A O 1
ATOM 821 N N . ILE A 1 110 ? 22.898 -45.374 39.998 1.00 22.34 102 ILE A N 1
ATOM 822 C CA . ILE A 1 110 ? 23.792 -44.371 40.591 1.00 25.93 102 ILE A CA 1
ATOM 823 C C . ILE A 1 110 ? 25.236 -44.157 40.052 1.00 29.11 102 ILE A C 1
ATOM 824 O O . ILE A 1 110 ? 25.748 -43.023 40.087 1.00 31.97 102 ILE A O 1
ATOM 829 N N . GLN A 1 111 ? 25.834 -45.215 39.516 1.00 28.83 103 GLN A N 1
ATOM 830 C CA . GLN A 1 111 ? 27.170 -45.193 38.936 1.00 29.72 103 GLN A CA 1
ATOM 831 C C . GLN A 1 111 ? 27.237 -44.386 37.624 1.00 34.05 103 GLN A C 1
ATOM 832 O O . GLN A 1 111 ? 28.317 -43.927 37.254 1.00 30.80 103 GLN A O 1
ATOM 838 N N . LEU A 1 112 ? 26.103 -44.163 36.953 1.00 25.43 104 LEU A N 1
ATOM 839 C CA . LEU A 1 112 ? 26.098 -43.395 35.697 1.00 24.21 104 LEU A CA 1
ATOM 840 C C . LEU A 1 112 ? 25.458 -41.987 35.809 1.00 26.81 104 LEU A C 1
ATOM 841 O O . LEU A 1 112 ? 25.348 -41.264 34.811 1.00 29.43 104 LEU A O 1
ATOM 846 N N . PHE A 1 113 ? 25.069 -41.580 37.011 1.00 24.25 105 PHE A N 1
ATOM 847 C CA . PHE A 1 113 ? 24.390 -40.298 37.225 1.00 24.59 105 PHE A CA 1
ATOM 848 C C . PHE A 1 113 ? 25.436 -39.131 37.253 1.00 26.29 105 PHE A C 1
ATOM 849 O O . PHE A 1 113 ? 26.556 -39.355 37.668 1.00 25.84 105 PHE A O 1
ATOM 857 N N . PRO A 1 114 ? 25.065 -37.900 36.848 1.00 27.61 106 PRO A N 1
ATOM 858 C CA . PRO A 1 114 ? 26.040 -36.774 36.858 1.00 30.48 106 PRO A CA 1
ATOM 859 C C . PRO A 1 114 ? 26.920 -36.635 38.113 1.00 31.05 106 PRO A C 1
ATOM 860 O O . PRO A 1 114 ? 26.408 -36.589 39.244 1.00 27.89 106 PRO A O 1
ATOM 864 N N . LYS A 1 115 ? 28.238 -36.522 37.909 1.00 32.72 107 LYS A N 1
ATOM 865 C CA . LYS A 1 115 ? 29.201 -36.322 39.013 1.00 33.03 107 LYS A CA 1
ATOM 866 C C . LYS A 1 115 ? 28.845 -35.014 39.765 1.00 26.89 107 LYS A C 1
ATOM 867 O O . LYS A 1 115 ? 28.940 -34.912 40.992 1.00 27.66 107 LYS A O 1
ATOM 873 N N . SER A 1 116 ? 28.410 -34.030 39.001 1.00 31.01 108 SER A N 1
ATOM 874 C CA . SER A 1 116 ? 28.027 -32.717 39.525 1.00 34.38 108 SER A CA 1
ATOM 875 C C . SER A 1 116 ? 26.980 -32.726 40.644 1.00 42.15 108 SER A C 1
ATOM 876 O O . SER A 1 116 ? 27.026 -31.896 41.545 1.00 27.38 108 SER A O 1
ATOM 879 N N . PHE A 1 117 ? 26.030 -33.673 40.589 1.00 34.11 109 PHE A N 1
ATOM 880 C CA . PHE A 1 117 ? 24.989 -33.793 41.616 1.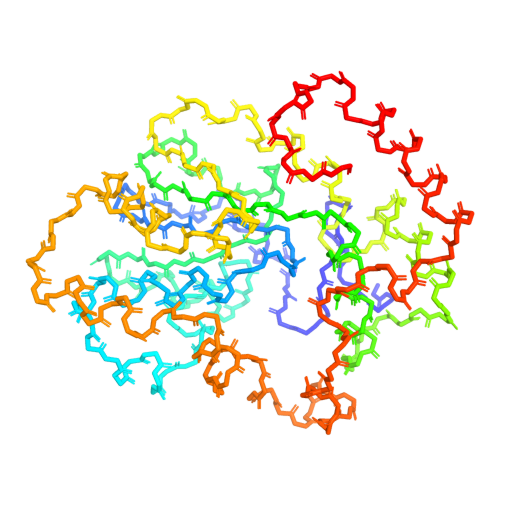00 23.69 109 PHE A CA 1
ATOM 881 C C . PHE A 1 117 ? 25.534 -33.989 43.027 1.00 23.00 109 PHE A C 1
ATOM 882 O O . PHE A 1 117 ? 25.024 -33.438 43.984 1.00 27.87 109 PHE A O 1
ATOM 890 N N . PHE A 1 118 ? 26.539 -34.845 43.164 1.00 27.48 110 PHE A N 1
ATOM 891 C CA . PHE A 1 118 ? 27.006 -35.189 44.495 1.00 31.51 110 PHE A CA 1
ATOM 892 C C . PHE A 1 118 ? 27.714 -34.034 45.241 1.00 39.20 110 PHE A C 1
ATOM 893 O O . PHE A 1 118 ? 27.944 -34.148 46.450 1.00 33.04 110 PHE A O 1
ATOM 901 N N . SER A 1 119 ? 28.000 -32.940 44.514 1.00 41.43 111 SER A N 1
ATOM 902 C CA . SER A 1 119 ? 28.608 -31.715 45.050 1.00 55.19 111 SER A CA 1
ATOM 903 C C . SER A 1 119 ? 27.526 -30.631 45.135 1.00 56.06 111 SER A C 1
ATOM 904 O O . SER A 1 119 ? 27.862 -29.439 45.181 1.00 62.94 111 SER A O 1
ATOM 907 N N . SER A 1 120 ? 26.250 -31.007 45.157 1.00 38.56 112 SER A N 1
ATOM 908 C CA . SER A 1 120 ? 25.191 -29.992 45.159 1.00 26.85 112 SER A CA 1
ATOM 909 C C . SER A 1 120 ? 24.218 -30.123 46.289 1.00 34.69 112 SER A C 1
ATOM 910 O O . SER A 1 120 ? 24.361 -30.989 47.167 1.00 35.47 112 SER A O 1
ATOM 913 N N . LYS A 1 121 ? 23.204 -29.263 46.254 1.00 32.09 113 LYS A N 1
ATOM 914 C CA . LYS A 1 121 ? 22.118 -29.295 47.251 1.00 42.92 113 LYS A CA 1
ATOM 915 C C . LYS A 1 121 ? 20.719 -29.513 46.587 1.00 35.70 113 LYS A C 1
ATOM 916 O O . LYS A 1 121 ? 19.684 -29.237 47.207 1.00 38.93 113 LYS A O 1
ATOM 922 N N . ALA A 1 122 ? 20.725 -29.996 45.339 1.00 31.20 114 ALA A N 1
ATOM 923 C CA . ALA A 1 122 ? 19.524 -30.309 44.549 1.00 32.72 114 ALA A CA 1
ATOM 924 C C . ALA A 1 122 ? 18.671 -31.389 45.256 1.00 33.68 114 ALA A C 1
ATOM 925 O O . ALA A 1 122 ? 19.212 -32.329 45.850 1.00 34.42 114 ALA A O 1
ATOM 927 N N . LYS A 1 123 ? 17.356 -31.246 45.188 1.00 26.41 115 LYS A N 1
ATOM 928 C CA . LYS A 1 123 ? 16.472 -32.164 45.862 1.00 31.23 115 LYS A CA 1
ATOM 929 C C . LYS A 1 123 ? 16.030 -33.303 44.944 1.00 32.46 115 LYS A C 1
ATOM 930 O O . LYS A 1 123 ? 15.727 -33.070 43.771 1.00 33.38 115 LYS A O 1
ATOM 936 N N . VAL A 1 124 ? 16.030 -34.531 45.479 1.00 30.44 116 VAL A N 1
ATOM 937 C CA . VAL A 1 124 ? 15.608 -35.696 44.690 1.00 22.84 116 VAL A CA 1
ATOM 938 C C . VAL A 1 124 ? 14.520 -36.492 45.399 1.00 28.90 116 VAL A C 1
ATOM 939 O O . VAL A 1 124 ? 14.501 -36.595 46.624 1.00 24.38 116 VAL A O 1
ATOM 943 N N . ILE A 1 125 ? 13.608 -37.038 44.610 1.00 26.33 117 ILE A N 1
ATOM 944 C CA . ILE A 1 125 ? 12.513 -37.882 45.150 1.00 20.04 117 ILE A CA 1
ATOM 945 C C . ILE A 1 125 ? 12.632 -39.282 44.481 1.00 26.94 117 ILE A C 1
ATOM 946 O O . ILE A 1 125 ? 12.467 -39.375 43.260 1.00 24.33 117 ILE A O 1
ATOM 951 N N . TYR A 1 126 ? 12.935 -40.336 45.256 1.00 23.50 118 TYR A N 1
ATOM 952 C CA . TYR A 1 126 ? 13.081 -41.703 44.679 1.00 24.94 118 TYR A CA 1
ATOM 953 C C . TYR A 1 126 ? 11.806 -42.552 45.012 1.00 20.70 118 TYR A C 1
ATOM 954 O O . TYR A 1 126 ? 11.407 -42.676 46.204 1.00 24.11 118 TYR A O 1
ATOM 963 N N . LEU A 1 127 ? 11.194 -43.087 43.957 1.00 19.09 119 LEU A N 1
ATOM 964 C CA . LEU A 1 127 ? 9.946 -43.872 44.035 1.00 22.09 119 LEU A CA 1
ATOM 965 C C . LEU A 1 127 ? 10.159 -45.343 43.654 1.00 22.65 119 LEU A C 1
ATOM 966 O O . LEU A 1 127 ? 10.625 -45.632 42.551 1.00 18.55 119 LEU A O 1
ATOM 971 N N . MET A 1 128 ? 9.845 -46.256 44.563 1.00 15.70 120 MET A N 1
ATOM 972 C CA . MET A 1 128 ? 9.964 -47.683 44.252 1.00 20.79 120 MET A CA 1
ATOM 973 C C . MET A 1 128 ? 8.590 -48.372 44.262 1.00 17.41 120 MET A C 1
ATOM 974 O O . MET A 1 128 ? 7.671 -47.898 44.880 1.00 23.56 120 MET A O 1
ATOM 979 N N . ARG A 1 129 ? 8.500 -49.500 43.594 1.00 15.71 121 ARG A N 1
ATOM 980 C CA . ARG A 1 129 ? 7.261 -50.286 43.449 1.00 17.44 121 ARG A CA 1
ATOM 981 C C . ARG A 1 129 ? 7.537 -51.809 43.573 1.00 19.89 121 ARG A C 1
ATOM 982 O O . ARG A 1 129 ? 8.645 -52.234 43.295 1.00 18.12 121 ARG A O 1
ATOM 990 N N . ASN A 1 130 ? 6.541 -52.628 43.981 1.00 17.32 122 ASN A N 1
ATOM 991 C CA . ASN A 1 130 ? 6.656 -54.111 44.097 1.00 21.00 122 ASN A CA 1
ATOM 992 C C . ASN A 1 130 ? 7.259 -54.621 42.723 1.00 19.17 122 ASN A C 1
ATOM 993 O O . ASN A 1 130 ? 6.642 -54.403 41.674 1.00 17.37 122 ASN A O 1
ATOM 998 N N . PRO A 1 131 ? 8.412 -55.333 42.727 1.00 15.64 123 PRO A N 1
ATOM 999 C CA . PRO A 1 131 ? 8.986 -55.783 41.436 1.00 18.98 123 PRO A CA 1
ATOM 1000 C C . PRO A 1 131 ? 8.174 -56.778 40.627 1.00 19.51 123 PRO A C 1
ATOM 1001 O O . PRO A 1 131 ? 8.449 -56.936 39.430 1.00 16.98 123 PRO A O 1
ATOM 1005 N N . ARG A 1 132 ? 7.213 -57.455 41.259 1.00 17.90 124 ARG A N 1
ATOM 1006 C CA . ARG A 1 132 ? 6.311 -58.399 40.503 1.00 17.99 124 ARG A CA 1
ATOM 1007 C C . ARG A 1 132 ? 5.393 -57.594 39.512 1.00 17.03 124 ARG A C 1
ATOM 1008 O O . ARG A 1 132 ? 5.151 -58.055 38.408 1.00 17.89 124 ARG A O 1
ATOM 1016 N N . ASP A 1 133 ? 4.856 -56.431 39.945 1.00 17.81 125 ASP A N 1
ATOM 1017 C CA . ASP A 1 133 ? 4.041 -55.542 39.105 1.00 20.00 125 ASP A CA 1
ATOM 1018 C C . ASP A 1 133 ? 4.924 -54.820 38.042 1.00 23.61 125 ASP A C 1
ATOM 1019 O O . ASP A 1 133 ? 4.502 -54.635 36.877 1.00 18.74 125 ASP A O 1
ATOM 1024 N N . VAL A 1 134 ? 6.129 -54.407 38.445 1.00 17.64 126 VAL A N 1
ATOM 1025 C CA . VAL A 1 134 ? 7.118 -53.801 37.495 1.00 20.16 126 VAL A CA 1
ATOM 1026 C C . VAL A 1 134 ? 7.444 -54.814 36.319 1.00 22.55 126 VAL A C 1
ATOM 1027 O O . VAL A 1 134 ? 7.454 -54.454 35.164 1.00 17.57 126 VAL A O 1
ATOM 1031 N N . LEU A 1 135 ? 7.705 -56.076 36.648 1.00 19.39 127 LEU A N 1
ATOM 1032 C CA . LEU A 1 135 ? 7.973 -57.136 35.635 1.00 24.98 127 LEU A CA 1
ATOM 1033 C C . LEU A 1 135 ? 6.794 -57.280 34.611 1.00 25.33 127 LEU A C 1
ATOM 1034 O O . LEU A 1 135 ? 7.001 -57.246 33.377 1.00 21.79 127 LEU A O 1
ATOM 1039 N N . VAL A 1 136 ? 5.574 -57.424 35.112 1.00 24.74 128 VAL A N 1
ATOM 1040 C CA . VAL A 1 136 ? 4.368 -57.553 34.237 1.00 20.56 128 VAL A CA 1
ATOM 1041 C C . VAL A 1 136 ? 4.173 -56.310 33.332 1.00 27.90 128 VAL A C 1
ATOM 1042 O O . VAL A 1 136 ? 3.937 -56.393 32.103 1.00 24.30 128 VAL A O 1
ATOM 1046 N N . SER A 1 137 ? 4.249 -55.145 33.957 1.00 18.58 129 SER A N 1
ATOM 1047 C CA . SER A 1 137 ? 4.045 -53.909 33.230 1.00 17.17 129 SER A CA 1
ATOM 1048 C C . SER A 1 137 ? 5.079 -53.727 32.100 1.00 23.90 129 SER A C 1
ATOM 1049 O O . SER A 1 137 ? 4.715 -53.331 30.994 1.00 26.27 129 SER A O 1
ATOM 1052 N N . GLY A 1 138 ? 6.342 -54.056 32.367 1.00 23.48 130 GLY A N 1
ATOM 1053 C CA . GLY A 1 138 ? 7.376 -53.956 31.347 1.00 21.98 130 GLY A CA 1
ATOM 1054 C C . GLY A 1 138 ? 7.232 -55.020 30.257 1.00 32.42 130 GLY A C 1
ATOM 1055 O O . GLY A 1 138 ? 7.527 -54.731 29.068 1.00 27.92 130 GLY A O 1
ATOM 1056 N N . TYR A 1 139 ? 6.814 -56.243 30.633 1.00 19.81 131 TYR A N 1
ATOM 1057 C CA . TYR A 1 139 ? 6.616 -57.303 29.641 1.00 21.89 131 TYR A CA 1
ATOM 1058 C C . TYR A 1 139 ? 5.673 -56.805 28.522 1.00 32.37 131 TYR A C 1
ATOM 1059 O O . TYR A 1 139 ? 6.061 -56.779 27.340 1.00 28.04 131 TYR A O 1
ATOM 1068 N N . PHE A 1 140 ? 4.472 -56.350 28.898 1.00 24.26 132 PHE A N 1
ATOM 1069 C CA . PHE A 1 140 ? 3.493 -55.886 27.903 1.00 28.34 132 PHE A CA 1
ATOM 1070 C C . PHE A 1 140 ? 3.854 -54.581 27.203 1.00 31.17 132 PHE A C 1
ATOM 1071 O O . PHE A 1 140 ? 3.591 -54.434 26.013 1.00 32.01 132 PHE A O 1
ATOM 1079 N N . PHE A 1 141 ? 4.495 -53.650 27.899 1.00 23.50 133 PHE A N 1
ATOM 1080 C CA . PHE A 1 141 ? 4.858 -52.385 27.272 1.00 22.62 133 PHE A CA 1
ATOM 1081 C C . PHE A 1 141 ? 6.000 -52.543 26.284 1.00 25.46 133 PHE A C 1
ATOM 1082 O O . PHE A 1 141 ? 5.881 -52.133 25.148 1.00 36.62 133 PHE A O 1
ATOM 1090 N N . TRP A 1 142 ? 7.100 -53.164 26.691 1.00 22.69 134 TRP A N 1
ATOM 1091 C CA . TRP A 1 142 ? 8.235 -53.264 25.771 1.00 35.18 134 TRP A CA 1
ATOM 1092 C C . TRP A 1 142 ? 8.049 -54.211 24.599 1.00 35.54 134 TRP A C 1
ATOM 1093 O O . TRP A 1 142 ? 8.655 -53.981 23.554 1.00 41.05 134 TRP A O 1
ATOM 1104 N N . LYS A 1 143 ? 7.241 -55.261 24.728 1.00 28.95 135 LYS A N 1
ATOM 1105 C CA . LYS A 1 143 ? 7.102 -56.152 23.585 1.00 33.58 135 LYS A CA 1
ATOM 1106 C C . LYS A 1 143 ? 6.232 -55.526 22.474 1.00 39.50 135 LYS A C 1
ATOM 1107 O O . LYS A 1 143 ? 6.128 -56.088 21.395 1.00 44.28 135 LYS A O 1
ATOM 1113 N N . ASN A 1 144 ? 5.652 -54.353 22.736 1.00 39.92 136 ASN A N 1
ATOM 1114 C CA . ASN A 1 144 ? 4.782 -53.649 21.775 1.00 45.28 136 ASN A CA 1
ATOM 1115 C C . ASN A 1 144 ? 5.486 -52.441 21.088 1.00 45.18 136 ASN A C 1
ATOM 1116 O O . ASN A 1 144 ? 4.845 -51.666 20.381 1.00 38.05 136 ASN A O 1
ATOM 1121 N N . MET A 1 145 ? 6.790 -52.286 21.312 1.00 37.97 137 MET A N 1
ATOM 1122 C CA . MET A 1 145 ? 7.578 -51.197 20.707 1.00 44.20 137 MET A CA 1
ATOM 1123 C C . MET A 1 145 ? 8.482 -51.678 19.531 1.00 41.84 137 MET A C 1
ATOM 1124 O O . MET A 1 145 ? 9.221 -52.645 19.658 1.00 35.33 137 MET A O 1
ATOM 1129 N N . LYS A 1 146 ? 8.431 -50.992 18.396 1.00 39.41 138 LYS A N 1
ATOM 1130 C CA . LYS A 1 146 ? 9.258 -51.382 17.252 1.00 38.91 138 LYS A CA 1
ATOM 1131 C C . LYS A 1 146 ? 10.732 -51.101 17.516 1.00 41.94 138 LYS A C 1
ATOM 1132 O O . LYS A 1 146 ? 11.085 -50.275 18.367 1.00 39.95 138 LYS A O 1
ATOM 1138 N N . PHE A 1 147 ? 11.582 -51.783 16.759 1.00 38.14 139 PHE A N 1
ATOM 1139 C CA . PHE A 1 147 ? 13.034 -51.623 16.832 1.00 43.59 139 PHE A CA 1
ATOM 1140 C C . PHE A 1 147 ? 13.680 -51.993 18.160 1.00 49.85 139 PHE A C 1
ATOM 1141 O O . PHE A 1 147 ? 14.824 -51.634 18.417 1.00 52.37 139 PHE A O 1
ATOM 1149 N N . LEU A 1 148 ? 12.957 -52.742 18.988 1.00 50.81 140 LEU A N 1
ATOM 1150 C CA . LEU A 1 148 ? 13.476 -53.181 20.291 1.00 47.08 140 LEU A CA 1
ATOM 1151 C C . LEU A 1 148 ? 13.452 -54.713 20.384 1.00 43.77 140 LEU A C 1
ATOM 1152 O O . LEU A 1 148 ? 12.442 -55.340 20.050 1.00 40.08 140 LEU A O 1
ATOM 1157 N N . LYS A 1 149 ? 14.553 -55.316 20.834 1.00 45.01 141 LYS A N 1
ATOM 1158 C CA . LYS A 1 149 ? 14.638 -56.789 20.980 1.00 45.06 141 LYS A CA 1
ATOM 1159 C C . LYS A 1 149 ? 13.453 -57.425 21.751 1.00 46.56 141 LYS A C 1
ATOM 1160 O O . LYS A 1 149 ? 13.261 -57.179 22.935 1.00 45.07 141 LYS A O 1
ATOM 1166 N N . LYS A 1 150 ? 12.681 -58.283 21.096 1.00 45.35 142 LYS A N 1
ATOM 1167 C CA . LYS A 1 150 ? 11.530 -58.862 21.761 1.00 53.11 142 LYS A CA 1
ATOM 1168 C C . LYS A 1 150 ? 11.665 -60.287 22.292 1.00 44.91 142 LYS A C 1
ATOM 1169 O O . LYS A 1 150 ? 12.334 -61.122 21.714 1.00 46.25 142 LYS A O 1
ATOM 1175 N N . PRO A 1 151 ? 11.028 -60.574 23.436 1.00 49.84 143 PRO A N 1
ATOM 1176 C CA . PRO A 1 151 ? 11.138 -61.933 23.985 1.00 46.68 143 PRO A CA 1
ATOM 1177 C C . PRO A 1 151 ? 10.289 -62.934 23.212 1.00 40.40 143 PRO A C 1
ATOM 1178 O O . PRO A 1 151 ? 9.302 -62.553 22.618 1.00 38.44 143 PRO A O 1
ATOM 1182 N N . LYS A 1 152 ? 10.685 -64.201 23.215 1.00 42.43 144 LYS A N 1
ATOM 1183 C CA . LYS A 1 152 ? 9.916 -65.219 22.510 1.00 46.25 144 LYS A CA 1
ATOM 1184 C C . LYS A 1 152 ? 8.759 -65.762 23.333 1.00 50.59 144 LYS A C 1
ATOM 1185 O O . LYS A 1 152 ? 7.910 -66.434 22.772 1.00 44.80 144 LYS A O 1
ATOM 1191 N N . SER A 1 153 ? 8.725 -65.472 24.642 1.00 35.15 145 SER A N 1
ATOM 1192 C CA . SER A 1 153 ? 7.629 -65.906 25.540 1.00 37.86 145 SER A CA 1
ATOM 1193 C C . SER A 1 153 ? 7.686 -65.265 26.958 1.00 34.36 145 SER A C 1
ATOM 1194 O O . SER A 1 153 ? 8.696 -64.662 27.335 1.00 30.54 145 SER A O 1
ATOM 1197 N N . TRP A 1 154 ? 6.591 -65.417 27.710 1.00 34.99 146 TRP A N 1
ATOM 1198 C CA . TRP A 1 154 ? 6.501 -64.953 29.099 1.00 30.27 146 TRP A CA 1
ATOM 1199 C C . TRP A 1 154 ? 7.659 -65.579 29.887 1.00 32.19 146 TRP A C 1
ATOM 1200 O O . TRP A 1 154 ? 8.410 -64.877 30.571 1.00 29.15 146 TRP A O 1
ATOM 1211 N N . GLU A 1 155 ? 7.829 -66.895 29.771 1.00 30.05 147 GLU A N 1
ATOM 1212 C CA . GLU A 1 155 ? 8.906 -67.581 30.486 1.00 29.68 147 GLU A CA 1
ATOM 1213 C C . GLU A 1 155 ? 10.296 -66.995 30.199 1.00 37.26 147 GLU A C 1
ATOM 1214 O O . GLU A 1 155 ? 11.123 -66.827 31.124 1.00 27.80 147 GLU A O 1
ATOM 1220 N N . GLU A 1 156 ? 10.575 -66.718 28.922 1.00 38.59 148 GLU A N 1
ATOM 1221 C CA . GLU A 1 156 ? 11.863 -66.130 28.553 1.00 31.99 148 GLU A CA 1
ATOM 1222 C C . GLU A 1 156 ? 12.018 -64.715 29.201 1.00 30.72 148 GLU A C 1
ATOM 1223 O O . GLU A 1 156 ? 13.067 -64.445 29.766 1.00 30.82 148 GLU A O 1
ATOM 1229 N N . TYR A 1 157 ? 11.019 -63.829 29.108 1.00 27.60 149 TYR A N 1
ATOM 1230 C CA . TYR A 1 157 ? 11.168 -62.488 29.743 1.00 31.83 149 TYR A CA 1
ATOM 1231 C C . TYR A 1 157 ? 11.373 -62.625 31.278 1.00 33.25 149 TYR A C 1
ATOM 1232 O O . TYR A 1 157 ? 12.209 -61.930 31.884 1.00 30.14 149 TYR A O 1
ATOM 1241 N N . PHE A 1 158 ? 10.621 -63.525 31.893 1.00 28.62 150 PHE A N 1
ATOM 1242 C CA . PHE A 1 158 ? 10.725 -63.729 33.342 1.00 34.44 150 PHE A CA 1
ATOM 1243 C C . PHE A 1 158 ? 12.205 -63.992 33.720 1.00 28.47 150 PHE A C 1
ATOM 1244 O O . PHE A 1 158 ? 12.759 -63.390 34.651 1.00 30.75 150 PHE A O 1
ATOM 1252 N N . GLU A 1 159 ? 12.878 -64.832 32.947 1.00 30.29 151 GLU A N 1
ATOM 1253 C CA . GLU A 1 159 ? 14.307 -65.148 33.181 1.00 37.45 151 GLU A CA 1
ATOM 1254 C C . GLU A 1 159 ? 15.260 -63.928 32.902 1.00 37.11 151 GLU A C 1
ATOM 1255 O O . GLU A 1 159 ? 16.270 -63.737 33.600 1.00 29.87 151 GLU A O 1
ATOM 1261 N N . TRP A 1 160 ? 14.968 -63.139 31.872 1.00 27.52 152 TRP A N 1
ATOM 1262 C CA . TRP A 1 160 ? 15.792 -61.944 31.597 1.00 33.08 152 TRP A CA 1
ATOM 1263 C C . TRP A 1 160 ? 15.744 -60.955 32.791 1.00 34.36 152 TRP A C 1
ATOM 1264 O O . TRP A 1 160 ? 16.769 -60.406 33.227 1.00 30.29 152 TRP A O 1
ATOM 1275 N N . PHE A 1 161 ? 14.544 -60.753 33.312 1.00 26.95 153 PHE A N 1
ATOM 1276 C CA . PHE A 1 161 ? 14.331 -59.802 34.405 1.00 26.50 153 PHE A CA 1
ATOM 1277 C C . PHE A 1 161 ? 15.107 -60.200 35.657 1.00 33.82 153 PHE A C 1
ATOM 1278 O O . PHE A 1 161 ? 15.774 -59.390 36.284 1.00 29.63 153 PHE A O 1
ATOM 1286 N N . CYS A 1 162 ? 15.051 -61.459 36.042 1.00 25.64 154 CYS A N 1
ATOM 1287 C CA . CYS A 1 162 ? 15.767 -61.755 37.249 1.00 31.19 154 CYS A CA 1
ATOM 1288 C C . CYS A 1 162 ? 17.318 -61.828 37.045 1.00 35.04 154 CYS A C 1
ATOM 1289 O O . CYS A 1 162 ? 18.064 -61.656 37.995 1.00 37.77 154 CYS A O 1
ATOM 1292 N N . GLN A 1 163 ? 17.804 -62.081 35.832 1.00 34.62 155 GLN A N 1
ATOM 1293 C CA . GLN A 1 163 ? 19.258 -62.068 35.584 1.00 38.04 155 GLN A CA 1
ATOM 1294 C C . GLN A 1 163 ? 19.768 -60.624 35.341 1.00 41.74 155 GLN A C 1
ATOM 1295 O O . GLN A 1 163 ? 20.973 -60.353 35.405 1.00 40.85 155 GLN A O 1
ATOM 1301 N N . GLY A 1 164 ? 18.872 -59.702 35.010 1.00 37.17 156 GLY A N 1
ATOM 1302 C CA . GLY A 1 164 ? 19.321 -58.340 34.800 1.00 35.30 156 GLY A CA 1
ATOM 1303 C C . GLY A 1 164 ? 19.520 -57.847 33.366 1.00 38.62 156 GLY A C 1
ATOM 1304 O O . GLY A 1 164 ? 19.798 -56.640 33.191 1.00 30.90 156 GLY A O 1
ATOM 1305 N N . THR A 1 165 ? 19.372 -58.743 32.369 1.00 35.35 157 THR A N 1
ATOM 1306 C CA . THR A 1 165 ? 19.565 -58.406 30.942 1.00 23.87 157 THR A CA 1
ATOM 1307 C C . THR A 1 165 ? 18.289 -57.839 30.286 1.00 29.69 157 THR A C 1
ATOM 1308 O O . THR A 1 165 ? 17.703 -58.447 29.388 1.00 33.18 157 THR A O 1
ATOM 1312 N N . VAL A 1 166 ? 17.876 -56.671 30.765 1.00 30.28 158 VAL A N 1
ATOM 1313 C CA . VAL A 1 166 ? 16.684 -55.921 30.332 1.00 26.58 158 VAL A CA 1
ATOM 1314 C C . VAL A 1 166 ? 17.055 -54.420 30.347 1.00 31.46 158 VAL A C 1
ATOM 1315 O O . VAL A 1 166 ? 18.081 -54.024 30.948 1.00 26.30 158 VAL A O 1
ATOM 1319 N N . LEU A 1 167 ? 16.216 -53.583 29.733 1.00 28.97 159 LEU A N 1
ATOM 1320 C CA . LEU A 1 167 ? 16.485 -52.145 29.686 1.00 30.91 159 LEU A CA 1
ATOM 1321 C C . LEU A 1 167 ? 16.777 -51.512 31.069 1.00 31.73 159 LEU A C 1
ATOM 1322 O O . LEU A 1 167 ? 16.000 -51.653 32.025 1.00 25.54 159 LEU A O 1
ATOM 1327 N N . TYR A 1 168 ? 17.906 -50.806 31.141 1.00 27.83 160 TYR A N 1
ATOM 1328 C CA . TYR A 1 168 ? 18.349 -50.116 32.369 1.00 26.20 160 TYR A CA 1
ATOM 1329 C C . TYR A 1 168 ? 18.935 -51.020 33.487 1.00 25.86 160 TYR A C 1
ATOM 1330 O O . TYR A 1 168 ? 19.162 -50.544 34.608 1.00 26.66 160 TYR A O 1
ATOM 1339 N N . GLY A 1 169 ? 19.172 -52.299 33.171 1.00 22.41 161 GLY A N 1
ATOM 1340 C CA . GLY A 1 169 ? 19.781 -53.255 34.108 1.00 24.40 161 GLY A CA 1
ATOM 1341 C C . GLY A 1 169 ? 18.855 -53.908 35.131 1.00 27.85 161 GLY A C 1
ATOM 1342 O O . GLY A 1 169 ? 17.620 -53.801 35.043 1.00 25.94 161 GLY A O 1
ATOM 1343 N N . SER A 1 170 ? 19.462 -54.561 36.119 1.00 24.91 162 SER A N 1
ATOM 1344 C CA . SER A 1 170 ? 18.758 -55.274 37.200 1.00 30.06 162 SER A CA 1
ATOM 1345 C C . SER A 1 170 ? 18.042 -54.344 38.208 1.00 25.55 162 SER A C 1
ATOM 1346 O O . SER A 1 170 ? 18.602 -53.325 38.638 1.00 21.42 162 SER A O 1
ATOM 1349 N N . TRP A 1 171 ? 16.795 -54.688 38.551 1.00 20.36 163 TRP A N 1
ATOM 1350 C CA . TRP A 1 171 ? 16.011 -53.938 39.554 1.00 17.11 163 TRP A CA 1
ATOM 1351 C C . TRP A 1 171 ? 16.719 -54.077 40.951 1.00 18.52 163 TRP A C 1
ATOM 1352 O O . TRP A 1 171 ? 16.749 -53.105 41.733 1.00 17.60 163 TRP A O 1
ATOM 1363 N N . PHE A 1 172 ? 17.255 -55.267 41.263 1.00 14.94 164 PHE A N 1
ATOM 1364 C CA . PHE A 1 172 ? 17.965 -55.490 42.555 1.00 17.86 164 PHE A CA 1
ATOM 1365 C C . PHE A 1 172 ? 19.221 -54.566 42.687 1.00 22.53 164 PHE A C 1
ATOM 1366 O O . PHE A 1 172 ? 19.429 -53.962 43.744 1.00 20.62 164 PHE A O 1
ATOM 1374 N N . ASP A 1 173 ? 20.032 -54.473 41.636 1.00 20.92 165 ASP A N 1
ATOM 1375 C CA . ASP A 1 173 ? 21.203 -53.540 41.652 1.00 22.52 165 ASP A CA 1
ATOM 1376 C C . ASP A 1 173 ? 20.777 -52.020 41.715 1.00 19.81 165 ASP A C 1
ATOM 1377 O O . ASP A 1 173 ? 21.386 -51.246 42.445 1.00 21.98 165 ASP A O 1
ATOM 1382 N N . HIS A 1 174 ? 19.728 -51.595 40.985 1.00 18.82 166 HIS A N 1
ATOM 1383 C CA . HIS A 1 174 ? 19.245 -50.169 40.990 1.00 20.83 166 HIS A CA 1
ATOM 1384 C C . HIS A 1 174 ? 18.904 -49.670 42.447 1.00 23.75 166 HIS A C 1
ATOM 1385 O O . HIS A 1 174 ? 19.451 -48.643 42.968 1.00 17.75 166 HIS A O 1
ATOM 1392 N N . ILE A 1 175 ? 18.075 -50.461 43.139 1.00 18.59 167 ILE A N 1
ATOM 1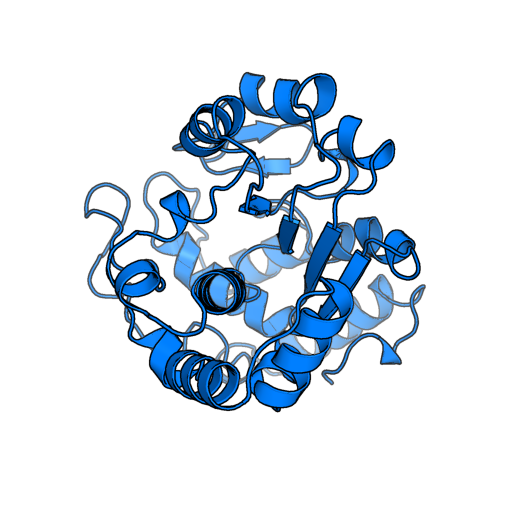393 C CA . ILE A 1 175 ? 17.667 -50.233 44.545 1.00 19.55 167 ILE A CA 1
ATOM 1394 C C . ILE A 1 175 ? 18.939 -50.268 45.521 1.00 18.75 167 ILE A C 1
ATOM 1395 O O . ILE A 1 175 ? 19.078 -49.391 46.366 1.00 24.12 167 ILE A O 1
ATOM 1400 N N . HIS A 1 176 ? 19.807 -51.277 45.437 1.00 16.76 168 HIS A N 1
ATOM 1401 C CA . HIS A 1 176 ? 20.991 -51.314 46.315 1.00 22.47 168 HIS A CA 1
ATOM 1402 C C . HIS A 1 176 ? 21.866 -50.038 46.127 1.00 29.24 168 HIS A C 1
ATOM 1403 O O . HIS A 1 176 ? 22.335 -49.466 47.109 1.00 26.01 168 HIS A O 1
ATOM 1410 N N . GLY A 1 177 ? 22.074 -49.604 44.876 1.00 27.73 169 GLY A N 1
ATOM 1411 C CA . GLY A 1 177 ? 22.903 -48.422 44.636 1.00 23.72 169 GLY A CA 1
ATOM 1412 C C . GLY A 1 177 ? 22.398 -47.117 45.276 1.00 31.48 169 GLY A C 1
ATOM 1413 O O . GLY A 1 177 ? 23.200 -46.347 45.821 1.00 29.51 169 GLY A O 1
ATOM 1414 N N . TRP A 1 178 ? 21.084 -46.865 45.230 1.00 23.95 170 TRP A N 1
ATOM 1415 C CA . TRP A 1 178 ? 20.498 -45.625 45.743 1.00 21.05 170 TRP A CA 1
ATOM 1416 C C . TRP A 1 178 ? 20.098 -45.615 47.241 1.00 23.27 170 TRP A C 1
ATOM 1417 O O . TRP A 1 178 ? 20.114 -44.556 47.854 1.00 23.13 170 TRP A O 1
ATOM 1428 N N . MET A 1 179 ? 19.757 -46.774 47.839 1.00 23.42 171 MET A N 1
ATOM 1429 C CA . MET A 1 179 ? 19.350 -46.813 49.272 1.00 20.54 171 MET A CA 1
ATOM 1430 C C . MET A 1 179 ? 20.307 -46.140 50.283 1.00 29.84 171 MET A C 1
ATOM 1431 O O . MET A 1 179 ? 19.856 -45.543 51.249 1.00 30.12 171 MET A O 1
ATOM 1436 N N . PRO A 1 180 ? 21.636 -46.256 50.087 1.00 32.11 172 PRO A N 1
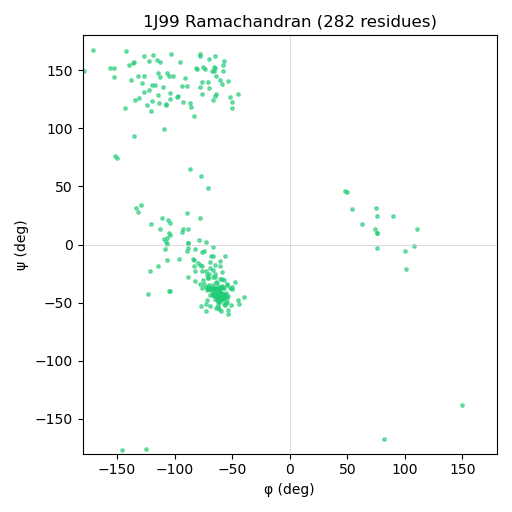ATOM 1437 C CA . PRO A 1 180 ? 22.540 -45.606 51.055 1.00 35.39 172 PRO A CA 1
ATOM 1438 C C . PRO A 1 180 ? 22.391 -44.067 51.173 1.00 43.53 172 PRO A C 1
ATOM 1439 O O . PRO A 1 180 ? 22.898 -43.471 52.121 1.00 43.32 172 PRO A O 1
ATOM 1443 N N . MET A 1 181 ? 21.707 -43.433 50.218 1.00 37.37 173 MET A N 1
ATOM 1444 C CA . MET A 1 181 ? 21.457 -41.989 50.270 1.00 38.00 173 MET A CA 1
ATOM 1445 C C . MET A 1 181 ? 20.171 -41.684 51.043 1.00 37.01 173 MET A C 1
ATOM 1446 O O . MET A 1 181 ? 19.815 -40.514 51.194 1.00 39.24 173 MET A O 1
ATOM 1451 N N . ARG A 1 182 ? 19.485 -42.698 51.565 1.00 40.63 174 ARG A N 1
ATOM 1452 C CA . ARG A 1 182 ? 18.180 -42.456 52.198 1.00 34.61 174 ARG A CA 1
ATOM 1453 C C . ARG A 1 182 ? 18.019 -41.528 53.417 1.00 54.13 174 ARG A C 1
ATOM 1454 O O . ARG A 1 182 ? 16.902 -41.059 53.698 1.00 46.92 174 ARG A O 1
ATOM 1462 N N . GLU A 1 183 ? 19.094 -41.232 54.139 1.00 53.00 175 GLU A N 1
ATOM 1463 C CA . GLU A 1 183 ? 18.912 -40.345 55.284 1.00 58.22 175 GL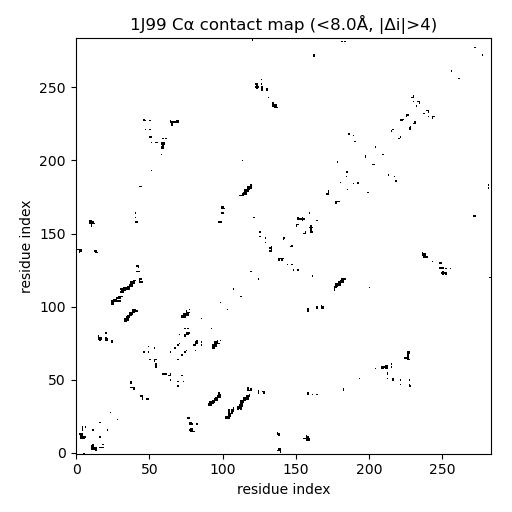U A CA 1
ATOM 1464 C C . GLU A 1 183 ? 19.455 -38.914 55.128 1.00 49.66 175 GLU A C 1
ATOM 1465 O O . GLU A 1 183 ? 19.345 -38.108 56.049 1.00 46.10 175 GLU A O 1
ATOM 1471 N N . GLU A 1 184 ? 19.994 -38.622 53.941 1.00 41.16 176 GLU A N 1
ATOM 1472 C CA . GLU A 1 184 ? 20.507 -37.310 53.553 1.00 39.50 176 GLU A CA 1
ATOM 1473 C C . GLU A 1 184 ? 19.343 -36.304 53.493 1.00 51.31 176 GLU A C 1
ATOM 1474 O O . GLU A 1 184 ? 18.201 -36.670 53.155 1.00 52.77 176 GLU A O 1
ATOM 1480 N N . LYS A 1 185 ? 19.620 -35.032 53.783 1.00 48.31 177 LYS A N 1
ATOM 1481 C CA . LYS A 1 185 ? 18.567 -34.018 53.827 1.00 42.80 177 LYS A CA 1
ATOM 1482 C C . LYS A 1 185 ? 17.832 -33.691 52.515 1.00 27.26 177 LYS A C 1
ATOM 1483 O O . LYS A 1 185 ? 16.625 -33.441 52.548 1.00 35.13 177 LYS A O 1
ATOM 1489 N N . ASN A 1 186 ? 18.568 -33.683 51.400 1.00 31.53 178 ASN A N 1
ATOM 1490 C CA . ASN A 1 186 ? 18.034 -33.405 50.066 1.00 32.52 178 ASN A CA 1
ATOM 1491 C C . ASN A 1 186 ? 17.509 -34.694 49.311 1.00 32.56 178 ASN A C 1
ATOM 1492 O O . ASN A 1 186 ? 17.505 -34.717 48.088 1.00 28.19 178 ASN A O 1
ATOM 1497 N N . PHE A 1 187 ? 17.071 -35.727 50.040 1.00 26.76 179 PHE A N 1
ATOM 1498 C CA . PHE A 1 187 ? 16.604 -37.007 49.425 1.00 31.67 179 PHE A CA 1
ATOM 1499 C C . PHE A 1 187 ? 15.309 -37.502 50.046 1.00 28.37 179 PHE A C 1
ATOM 1500 O O . PHE A 1 187 ? 15.263 -37.661 51.263 1.00 33.80 179 PHE A O 1
ATOM 1508 N N . LEU A 1 188 ? 14.254 -37.735 49.256 1.00 26.26 180 LEU A N 1
ATOM 1509 C CA . LEU A 1 188 ? 12.979 -38.279 49.816 1.00 24.44 180 LEU A CA 1
ATOM 1510 C C . LEU A 1 188 ? 12.594 -39.657 49.191 1.00 27.02 180 LEU A C 1
ATOM 1511 O O . LEU A 1 188 ? 12.497 -39.785 47.945 1.00 23.85 180 LEU A O 1
ATOM 1516 N N . LEU A 1 189 ? 12.415 -40.671 50.046 1.00 24.77 181 LEU A N 1
ATOM 1517 C CA . LEU A 1 189 ? 12.066 -42.017 49.612 1.00 23.20 181 LEU A CA 1
ATOM 1518 C C . LEU A 1 189 ? 10.545 -42.233 49.711 1.00 24.34 181 LEU A C 1
ATOM 1519 O O . LEU A 1 189 ? 9.944 -41.971 50.766 1.00 33.15 181 LEU A O 1
ATOM 1524 N N . LEU A 1 190 ? 9.925 -42.693 48.627 1.00 20.38 182 LEU A N 1
ATOM 1525 C CA . LEU A 1 190 ? 8.480 -42.988 48.606 1.00 20.31 182 LEU A CA 1
ATOM 1526 C C . LEU A 1 190 ? 8.190 -44.327 47.914 1.00 21.26 182 LEU A C 1
ATOM 1527 O O . LEU A 1 190 ? 9.000 -44.821 47.131 1.00 19.91 182 LEU A O 1
ATOM 1532 N N . SER A 1 191 ? 7.036 -44.921 48.236 1.00 23.68 183 SER A N 1
ATOM 1533 C CA . SER A 1 191 ? 6.576 -46.159 47.583 1.00 23.81 183 SER A CA 1
ATOM 1534 C C . SER A 1 191 ? 5.275 -45.931 46.741 1.00 26.41 183 SER A C 1
ATOM 1535 O O . SER A 1 191 ? 4.402 -45.105 47.080 1.00 22.92 183 SER A O 1
ATOM 1538 N N . TYR A 1 192 ? 5.145 -46.685 45.651 1.00 24.67 184 TYR A N 1
ATOM 1539 C CA . TYR A 1 192 ? 3.961 -46.603 44.797 1.00 24.98 184 TYR A CA 1
ATOM 1540 C C . TYR A 1 192 ? 2.745 -47.034 45.659 1.00 21.40 184 TYR A C 1
ATOM 1541 O O . TYR A 1 192 ? 1.645 -46.472 45.553 1.00 21.56 184 TYR A O 1
ATOM 1550 N N . GLU A 1 193 ? 2.948 -47.997 46.540 1.00 19.49 185 GLU A N 1
ATOM 1551 C CA . GLU A 1 193 ? 1.837 -48.453 47.339 1.00 23.29 185 GLU A CA 1
ATOM 1552 C C . GLU A 1 193 ? 1.244 -47.365 48.295 1.00 24.39 185 GLU A C 1
ATOM 1553 O O . GLU A 1 193 ? 0.014 -47.245 48.408 1.00 24.75 185 GLU A O 1
ATOM 1559 N N . GLU A 1 194 ? 2.088 -46.568 48.959 1.00 27.45 186 GLU A N 1
ATOM 1560 C CA . GLU A 1 194 ? 1.550 -45.513 49.844 1.00 28.53 186 GLU A CA 1
ATOM 1561 C C . GLU A 1 194 ? 0.911 -44.425 48.968 1.00 34.06 186 GLU A C 1
ATOM 1562 O O . GLU A 1 194 ? -0.159 -43.905 49.324 1.00 32.33 186 GLU A O 1
ATOM 1568 N N . LEU A 1 195 ? 1.512 -44.121 47.805 1.00 27.22 187 LEU A N 1
ATOM 1569 C CA . LEU A 1 195 ? 0.916 -43.116 46.903 1.00 25.45 187 LEU A CA 1
ATOM 1570 C C . LEU A 1 195 ? -0.528 -43.523 46.523 1.00 30.63 187 LEU A C 1
ATOM 1571 O O . LEU A 1 195 ? -1.430 -42.689 46.577 1.00 32.19 187 LEU A O 1
ATOM 1576 N N . LYS A 1 196 ? -0.764 -44.795 46.181 1.00 24.71 188 LYS A N 1
ATOM 1577 C CA . LYS A 1 196 ? -2.119 -45.213 45.776 1.00 23.76 188 LYS A CA 1
ATOM 1578 C C . LYS A 1 196 ? -3.144 -45.426 46.943 1.00 33.28 188 LYS A C 1
ATOM 1579 O O . LYS A 1 196 ? -4.324 -45.161 46.793 1.00 29.84 188 LYS A O 1
ATOM 1585 N N . GLN A 1 197 ? -2.678 -45.898 48.097 1.00 32.68 189 GLN A N 1
ATOM 1586 C CA . GLN A 1 197 ? -3.520 -46.120 49.276 1.00 34.97 189 GLN A CA 1
ATOM 1587 C C . GLN A 1 197 ? -3.902 -44.823 50.021 1.00 32.19 189 GLN A C 1
ATOM 1588 O O . GLN A 1 197 ? -4.941 -44.785 50.640 1.00 31.73 189 GLN A O 1
ATOM 1594 N N . ASP A 1 198 ? -3.040 -43.800 49.992 1.00 28.07 190 ASP A N 1
ATOM 1595 C CA . ASP A 1 198 ? -3.311 -42.506 50.646 1.00 30.87 190 ASP A CA 1
ATOM 1596 C C . ASP A 1 198 ? -2.630 -41.349 49.924 1.00 30.09 190 ASP A C 1
ATOM 1597 O O . ASP A 1 198 ? -1.612 -40.794 50.384 1.00 33.90 190 ASP A O 1
ATOM 1602 N N . THR A 1 199 ? -3.194 -40.985 48.782 1.00 30.05 191 THR A N 1
ATOM 1603 C CA . THR A 1 199 ? -2.664 -39.918 47.941 1.00 26.98 191 THR A CA 1
ATOM 1604 C C . THR A 1 199 ? -2.513 -38.575 48.677 1.00 28.15 191 THR A C 1
ATOM 1605 O O . THR A 1 199 ? -1.477 -37.882 48.539 1.00 28.44 191 THR A O 1
ATOM 1609 N N . GLY A 1 200 ? -3.529 -38.217 49.454 1.00 30.62 192 GLY A N 1
ATOM 1610 C CA . GLY A 1 200 ? -3.518 -36.966 50.219 1.00 28.01 192 GLY A CA 1
ATOM 1611 C C . GLY A 1 200 ? -2.394 -36.926 51.242 1.00 27.09 192 GLY A C 1
ATOM 1612 O O . GLY A 1 200 ? -1.682 -35.933 51.328 1.00 29.40 192 GLY A O 1
ATOM 1613 N N . ARG A 1 201 ? -2.226 -37.978 52.042 1.00 27.53 193 ARG A N 1
ATOM 1614 C CA . ARG A 1 201 ? -1.110 -37.947 52.998 1.00 31.53 193 ARG A CA 1
ATOM 1615 C C . ARG A 1 201 ? 0.239 -37.863 52.231 1.00 31.64 193 ARG A C 1
ATOM 1616 O O . ARG A 1 201 ? 1.164 -37.149 52.646 1.00 30.22 193 ARG A O 1
ATOM 1624 N N . THR A 1 202 ? 0.366 -38.586 51.111 1.00 28.33 194 THR A N 1
ATOM 1625 C CA . THR A 1 202 ? 1.626 -38.531 50.353 1.00 20.05 194 THR A CA 1
ATOM 1626 C C . THR A 1 202 ? 1.902 -37.115 49.786 1.00 28.44 194 THR A C 1
ATOM 1627 O O . THR A 1 202 ? 3.040 -36.676 49.793 1.00 27.24 194 THR A O 1
ATOM 1631 N N . ILE A 1 203 ? 0.864 -36.405 49.286 1.00 30.77 195 ILE A N 1
ATOM 1632 C CA . ILE A 1 203 ? 1.033 -35.029 48.761 1.00 27.25 195 ILE A CA 1
ATOM 1633 C C . ILE A 1 203 ? 1.554 -34.081 49.893 1.00 24.22 195 ILE A C 1
ATOM 1634 O O . ILE A 1 203 ? 2.382 -33.203 49.675 1.00 25.35 195 ILE A O 1
ATOM 1639 N N . GLU A 1 204 ? 1.082 -34.280 51.106 1.00 29.44 196 GLU A N 1
ATOM 1640 C CA . GLU A 1 204 ? 1.564 -33.454 52.232 1.00 35.10 196 GLU A CA 1
ATOM 1641 C C . GLU A 1 204 ? 3.063 -33.741 52.549 1.00 36.09 196 GLU A C 1
ATOM 1642 O O . GLU A 1 204 ? 3.824 -32.808 52.865 1.00 31.45 196 GLU A O 1
ATOM 1648 N N . LYS A 1 205 ? 3.500 -35.010 52.450 1.00 31.78 197 LYS A N 1
ATOM 1649 C CA . LYS A 1 205 ? 4.919 -35.328 52.680 1.00 28.37 197 LYS A CA 1
ATOM 1650 C C . LYS A 1 205 ? 5.775 -34.581 51.668 1.00 33.09 197 LYS A C 1
ATOM 1651 O O . LYS A 1 205 ? 6.865 -34.063 51.989 1.00 32.35 197 LYS A O 1
ATOM 1657 N N . ILE A 1 206 ? 5.293 -34.533 50.426 1.00 28.91 198 ILE A N 1
ATOM 1658 C CA . ILE A 1 206 ? 6.025 -33.853 49.353 1.00 26.52 198 ILE A CA 1
ATOM 1659 C C . ILE A 1 206 ? 6.048 -32.313 49.559 1.00 33.34 198 ILE A C 1
ATOM 1660 O O . ILE A 1 206 ? 7.117 -31.653 49.369 1.00 30.73 198 ILE A O 1
ATOM 1665 N N . CYS A 1 207 ? 4.908 -31.726 49.945 1.00 30.12 199 CYS A N 1
ATOM 1666 C CA . CYS A 1 207 ? 4.906 -30.258 50.157 1.00 41.91 199 CYS A CA 1
ATOM 1667 C C . CYS A 1 207 ? 5.836 -29.838 51.319 1.00 30.13 199 CYS A C 1
ATOM 1668 O O . CYS A 1 207 ? 6.459 -28.785 51.252 1.00 33.62 199 CYS A O 1
ATOM 1671 N N . GLN A 1 208 ? 5.976 -30.682 52.348 1.00 34.14 200 GLN A N 1
ATOM 1672 C CA . GLN A 1 208 ? 6.905 -30.368 53.465 1.00 37.13 200 GLN A CA 1
ATOM 1673 C C . GLN A 1 208 ? 8.376 -30.432 53.009 1.00 47.31 200 GLN A C 1
ATOM 1674 O O . GLN A 1 208 ? 9.144 -29.464 53.199 1.00 43.01 200 GLN A O 1
ATOM 1680 N N . PHE A 1 209 ? 8.771 -31.556 52.389 1.00 33.76 201 PHE A N 1
ATOM 1681 C CA . PHE A 1 209 ? 10.120 -31.717 51.873 1.00 29.61 201 PHE A CA 1
ATOM 1682 C C . PHE A 1 209 ? 10.522 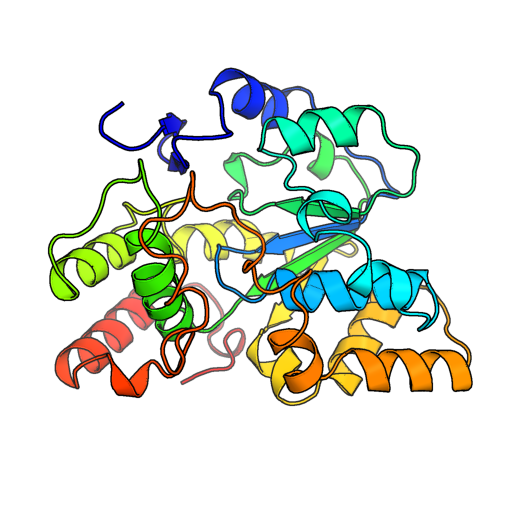-30.582 50.900 1.00 33.54 201 PHE A C 1
ATOM 1683 O O . PHE A 1 209 ? 11.641 -30.084 50.943 1.00 30.47 201 PHE A O 1
ATOM 1691 N N . LEU A 1 210 ? 9.639 -30.161 50.010 1.00 27.34 202 LEU A N 1
ATOM 1692 C CA . LEU A 1 210 ? 10.065 -29.120 49.074 1.00 37.08 202 LEU A CA 1
ATOM 1693 C C . LEU A 1 210 ? 10.031 -27.735 49.718 1.00 29.93 202 LEU A C 1
ATOM 1694 O O . LEU A 1 210 ? 10.584 -26.788 49.190 1.00 29.22 202 LEU A O 1
ATOM 1699 N N . GLY A 1 211 ? 9.341 -27.636 50.840 1.00 38.45 203 GLY A N 1
ATOM 1700 C CA . GLY A 1 211 ? 9.289 -26.378 51.560 1.00 35.68 203 GLY A CA 1
ATOM 1701 C C . GLY A 1 211 ? 8.409 -25.280 51.002 1.00 47.78 203 GLY A C 1
ATOM 1702 O O . GLY A 1 211 ? 8.670 -24.118 51.261 1.00 43.84 203 GLY A O 1
ATOM 1703 N N . LYS A 1 212 ? 7.379 -25.608 50.232 1.00 42.29 204 LYS A N 1
ATOM 1704 C CA . LYS A 1 212 ? 6.511 -24.539 49.731 1.00 55.14 204 LYS A CA 1
ATOM 1705 C C . LYS A 1 212 ? 5.226 -24.570 50.580 1.00 55.49 204 LYS A C 1
ATOM 1706 O O . LYS A 1 212 ? 4.983 -25.538 51.307 1.00 58.37 204 LYS A O 1
ATOM 1712 N N . THR A 1 213 ? 4.451 -23.495 50.519 1.00 45.79 205 THR A N 1
ATOM 1713 C CA . THR A 1 213 ? 3.197 -23.393 51.266 1.00 52.01 205 THR A CA 1
ATOM 1714 C C . THR A 1 213 ? 2.007 -23.279 50.292 1.00 44.46 205 THR A C 1
ATOM 1715 O O . THR A 1 213 ? 2.078 -22.568 49.291 1.00 35.76 205 THR A O 1
ATOM 1719 N N . LEU A 1 214 ? 0.923 -23.988 50.581 1.00 38.37 206 LEU A N 1
ATOM 1720 C CA . LEU A 1 214 ? -0.255 -23.928 49.731 1.00 35.03 206 LEU A CA 1
ATOM 1721 C C . LEU A 1 214 ? -1.444 -23.401 50.550 1.00 40.36 206 LEU A C 1
ATOM 1722 O O . LEU A 1 214 ? -1.613 -23.782 51.714 1.00 37.33 206 LEU A O 1
ATOM 1727 N N . GLU A 1 215 ? -2.234 -22.505 49.955 1.00 34.21 207 GLU A N 1
ATOM 1728 C CA . GLU A 1 215 ? -3.467 -22.009 50.596 1.00 38.78 207 GLU A CA 1
ATOM 1729 C C . GLU A 1 215 ? -4.557 -23.138 50.545 1.00 28.48 207 GLU A C 1
ATOM 1730 O O . GLU A 1 215 ? -4.560 -23.987 49.640 1.00 32.72 207 GLU A O 1
ATOM 1736 N N . PRO A 1 216 ? -5.473 -23.156 51.519 1.00 31.73 208 PRO A N 1
ATOM 1737 C CA . PRO A 1 216 ? -6.554 -24.159 51.596 1.00 34.84 208 PRO A CA 1
ATOM 1738 C C . PRO A 1 216 ? -7.296 -24.497 50.293 1.00 34.55 208 PRO A C 1
ATOM 1739 O O . PRO A 1 216 ? -7.429 -25.679 49.961 1.00 33.70 208 PRO A O 1
ATOM 1743 N N . GLU A 1 217 ? -7.783 -23.474 49.570 1.00 35.38 209 GLU A N 1
ATOM 1744 C CA . GLU A 1 217 ? -8.507 -23.675 48.296 1.00 33.70 209 GLU A CA 1
ATOM 1745 C C . GLU A 1 217 ? -7.568 -24.141 47.197 1.00 32.51 209 GLU A C 1
ATOM 1746 O O . GLU A 1 217 ? -8.029 -24.790 46.238 1.00 32.35 209 GLU A O 1
ATOM 1752 N N . GLU A 1 218 ? -6.265 -23.825 47.313 1.00 30.95 210 GLU A N 1
ATOM 1753 C CA . GLU A 1 218 ? -5.251 -24.323 46.337 1.00 34.97 210 GLU A CA 1
ATOM 1754 C C . GLU A 1 218 ? -5.040 -25.837 46.582 1.00 29.59 210 GLU A C 1
ATOM 1755 O O . GLU A 1 218 ? -5.046 -26.621 45.633 1.00 31.38 210 GLU A O 1
ATOM 1761 N N . LEU A 1 219 ? -4.856 -26.263 47.832 1.00 29.01 211 LEU A N 1
ATOM 1762 C CA . LEU A 1 219 ? -4.764 -27.733 48.102 1.00 33.48 211 LEU A CA 1
ATOM 1763 C C . LEU A 1 219 ? -6.050 -28.496 47.628 1.00 33.78 211 LEU A C 1
ATOM 1764 O O . LEU A 1 219 ? -5.947 -29.609 47.104 1.00 25.42 211 LEU A O 1
ATOM 1769 N N . ASN A 1 220 ? -7.249 -27.897 47.792 1.00 33.81 212 ASN A N 1
ATOM 1770 C CA . ASN A 1 220 ? -8.501 -28.557 47.338 1.00 35.84 212 ASN A CA 1
ATOM 1771 C C . ASN A 1 220 ? -8.451 -28.883 45.859 1.00 31.52 212 ASN A C 1
ATOM 1772 O O . ASN A 1 220 ? -8.814 -29.977 45.441 1.00 30.48 212 ASN A O 1
ATOM 1777 N N . LEU A 1 221 ? -7.979 -27.939 45.053 1.00 32.47 213 LEU A N 1
ATOM 1778 C CA . LEU A 1 221 ? -7.872 -28.165 43.594 1.00 30.74 213 LEU A CA 1
ATOM 1779 C C . LEU A 1 221 ? -6.820 -29.251 43.207 1.00 34.84 213 LEU A C 1
ATOM 1780 O O . LEU A 1 221 ? -7.047 -30.087 42.318 1.00 35.14 213 LEU A O 1
ATOM 1785 N N . ILE A 1 222 ? -5.652 -29.212 43.840 1.00 27.60 214 ILE A N 1
ATOM 1786 C CA . ILE A 1 222 ? -4.636 -30.228 43.555 1.00 27.82 214 ILE A CA 1
ATOM 1787 C C . ILE A 1 222 ? -5.203 -31.640 43.867 1.00 24.54 214 ILE A C 1
ATOM 1788 O O . ILE A 1 222 ? -5.023 -32.550 43.076 1.00 27.43 214 ILE A O 1
ATOM 1793 N N . LEU A 1 223 ? -5.876 -31.805 45.014 1.00 28.04 215 LEU A N 1
ATOM 1794 C CA . LEU A 1 223 ? -6.467 -33.088 45.435 1.00 24.31 215 LEU A CA 1
ATOM 1795 C C . LEU A 1 223 ? -7.486 -33.614 44.377 1.00 33.68 215 LEU A C 1
ATOM 1796 O O . LEU A 1 223 ? -7.482 -34.808 44.030 1.00 34.50 215 LEU A O 1
ATOM 1801 N N . LYS A 1 224 ? -8.321 -32.725 43.846 1.00 28.84 216 LYS A N 1
ATOM 1802 C CA . LYS A 1 224 ? -9.303 -33.062 42.808 1.00 41.20 216 LYS A CA 1
ATOM 1803 C C . LYS A 1 224 ? -8.676 -33.569 41.503 1.00 36.56 216 LYS A C 1
ATOM 1804 O O . LYS A 1 224 ? -9.139 -34.553 40.940 1.00 49.65 216 LYS A O 1
ATOM 1810 N N . ASN A 1 225 ? -7.612 -32.920 41.043 1.00 30.97 217 ASN A N 1
ATOM 1811 C CA . ASN A 1 225 ? -6.936 -33.273 39.793 1.00 32.01 217 ASN A CA 1
ATOM 1812 C C . ASN A 1 225 ? -5.814 -34.336 39.863 1.00 40.56 217 ASN A C 1
ATOM 1813 O O . ASN A 1 225 ? -5.178 -34.641 38.830 1.00 34.37 217 ASN A O 1
ATOM 1818 N N . SER A 1 226 ? -5.543 -34.887 41.057 1.00 32.22 218 SER A N 1
ATOM 1819 C CA . SER A 1 226 ? -4.480 -35.877 41.186 1.00 27.75 218 SER A CA 1
ATOM 1820 C C . SER A 1 226 ? -4.894 -37.335 41.539 1.00 31.52 218 SER A C 1
ATOM 1821 O O . SER A 1 226 ? -4.040 -38.178 41.870 1.00 30.04 218 SER A O 1
ATOM 1824 N N . SER A 1 227 ? -6.189 -37.638 41.421 1.00 26.22 219 SER A N 1
ATOM 1825 C CA . SER A 1 227 ? -6.703 -39.001 41.699 1.00 33.78 219 SER A CA 1
ATOM 1826 C C . SER A 1 227 ? -6.173 -40.041 40.705 1.00 31.28 219 SER A C 1
ATOM 1827 O O . SER A 1 227 ? -5.829 -39.697 39.583 1.00 29.09 219 SER A O 1
ATOM 1830 N N . PHE A 1 228 ? -6.091 -41.298 41.135 1.00 31.96 220 PHE A N 1
ATOM 1831 C CA . PHE A 1 228 ? -5.653 -42.428 40.269 1.00 36.53 220 PHE A CA 1
ATOM 1832 C C . PHE A 1 228 ? -6.434 -42.450 38.947 1.00 46.88 220 PHE A C 1
ATOM 1833 O O . PHE A 1 228 ? -5.866 -42.524 37.832 1.00 41.95 220 PHE A O 1
ATOM 1841 N N . GLN A 1 229 ? -7.751 -42.409 39.091 1.00 46.46 221 GLN A N 1
ATOM 1842 C CA . GLN A 1 229 ? -8.696 -42.421 37.981 1.00 49.91 221 GLN A CA 1
ATOM 1843 C C . GLN A 1 229 ? -8.398 -41.306 36.972 1.00 43.95 221 GLN A C 1
ATOM 1844 O O . GLN A 1 229 ? -8.312 -41.536 35.757 1.00 41.67 221 GLN A O 1
ATOM 1850 N N . SER A 1 230 ? -8.234 -40.094 37.500 1.00 44.86 222 SER A N 1
ATOM 1851 C CA . SER A 1 230 ? -7.964 -38.905 36.684 1.00 40.08 222 SER A CA 1
ATOM 1852 C C . SER A 1 230 ? -6.655 -39.074 35.920 1.00 37.76 222 SER A C 1
ATOM 1853 O O . SER A 1 230 ? -6.513 -38.667 34.753 1.00 39.10 222 SER A O 1
ATOM 1856 N N . MET A 1 231 ? -5.700 -39.689 36.603 1.00 35.00 223 MET A N 1
ATOM 1857 C CA . MET A 1 231 ? -4.385 -39.969 36.049 1.00 45.28 223 MET A CA 1
ATOM 1858 C C . MET A 1 231 ? -4.442 -40.902 34.838 1.00 38.60 223 MET A C 1
ATOM 1859 O O . MET A 1 231 ? -3.932 -40.570 33.770 1.00 40.67 223 MET A O 1
ATOM 1864 N N . LYS A 1 232 ? -5.083 -42.057 34.987 1.00 43.82 224 LYS A N 1
ATOM 1865 C CA . LYS A 1 232 ? -5.135 -43.015 33.883 1.00 51.64 224 LYS A CA 1
ATOM 1866 C C . LYS A 1 232 ? -5.811 -42.537 32.594 1.00 58.25 224 LYS A C 1
ATOM 1867 O O . LYS A 1 232 ? -5.436 -42.967 31.501 1.00 56.88 224 LYS A O 1
ATOM 1873 N N . GLU A 1 233 ? -6.774 -41.637 32.701 1.00 47.06 225 GLU A N 1
ATOM 1874 C CA . GLU A 1 233 ? -7.441 -41.145 31.513 1.00 53.58 225 GLU A CA 1
ATOM 1875 C C . GLU A 1 233 ? -6.841 -39.925 30.782 1.00 53.85 225 GLU A C 1
ATOM 1876 O O . GLU A 1 233 ? -7.380 -39.527 29.749 1.00 54.53 225 GLU A O 1
ATOM 1882 N N . ASN A 1 234 ? -5.758 -39.324 31.288 1.00 44.35 226 ASN A N 1
ATOM 1883 C CA . ASN A 1 234 ? -5.160 -38.145 30.623 1.00 52.63 226 ASN A CA 1
ATOM 1884 C C . ASN A 1 234 ? -4.164 -38.591 29.529 1.00 59.26 226 ASN A C 1
ATOM 1885 O O . ASN A 1 234 ? -3.157 -39.256 29.814 1.00 53.61 226 ASN A O 1
ATOM 1890 N N . LYS A 1 235 ? -4.474 -38.216 28.278 1.00 57.25 227 LYS A N 1
ATOM 1891 C CA . LYS A 1 235 ? -3.669 -38.584 27.100 1.00 55.01 227 LYS A CA 1
ATOM 1892 C C . LYS A 1 235 ? -2.302 -37.939 27.114 1.00 54.91 227 LYS A C 1
ATOM 1893 O O . LYS A 1 235 ? -1.374 -38.416 26.455 1.00 52.20 227 LYS A O 1
ATOM 1899 N N . MET A 1 236 ? -2.174 -36.846 27.856 1.00 50.27 228 MET A N 1
ATOM 1900 C CA . MET A 1 236 ? -0.878 -36.199 27.954 1.00 59.55 228 MET A CA 1
ATOM 1901 C C . MET A 1 236 ? 0.075 -37.032 28.815 1.00 49.84 228 MET A C 1
ATOM 1902 O O . MET A 1 236 ? 1.288 -36.936 28.659 1.00 52.94 228 MET A O 1
ATOM 1907 N N . SER A 1 237 ? -0.471 -37.876 29.690 1.00 54.55 229 SER A N 1
ATOM 1908 C CA . SER A 1 237 ? 0.375 -38.680 30.591 1.00 59.74 229 SER A CA 1
ATOM 1909 C C . SER A 1 237 ? 0.423 -40.209 30.462 1.00 53.01 229 SER A C 1
ATOM 1910 O O . SER A 1 237 ? 1.353 -40.836 30.969 1.00 52.41 229 SER A O 1
ATOM 1913 N N . ASN A 1 238 ? -0.553 -40.821 29.804 1.00 48.36 230 ASN A N 1
ATOM 1914 C CA . ASN A 1 238 ? -0.562 -42.277 29.711 1.00 48.95 230 ASN A CA 1
ATOM 1915 C C . ASN A 1 238 ? 0.201 -42.936 28.530 1.00 48.45 230 ASN A C 1
ATOM 1916 O O . ASN A 1 238 ? 0.045 -44.144 28.269 1.00 46.26 230 ASN A O 1
ATOM 1921 N N . TYR A 1 239 ? 1.037 -42.159 27.840 1.00 36.96 231 TYR A N 1
ATOM 1922 C CA . TYR A 1 239 ? 1.818 -42.674 26.716 1.00 50.10 231 TYR A CA 1
ATOM 1923 C C . TYR A 1 239 ? 1.034 -42.886 25.404 1.00 58.94 231 TYR A C 1
ATOM 1924 O O . TYR A 1 239 ? 1.624 -43.228 24.366 1.00 47.17 231 TYR A O 1
ATOM 1933 N N . SER A 1 240 ? -0.281 -42.651 25.429 1.00 54.22 232 SER A N 1
ATOM 1934 C CA . SER A 1 240 ? -1.058 -42.895 24.212 1.00 66.54 232 SER A CA 1
ATOM 1935 C C . SER A 1 240 ? -0.933 -41.807 23.141 1.00 58.42 232 SER A C 1
ATOM 1936 O O . SER A 1 240 ? -1.786 -41.680 22.275 1.00 73.24 232 SER A O 1
ATOM 1939 N N . LEU A 1 241 ? 0.146 -41.039 23.187 1.00 59.51 233 LEU A N 1
ATOM 1940 C CA . LEU A 1 241 ? 0.371 -40.005 22.191 1.00 60.43 233 LEU A CA 1
ATOM 1941 C C . LEU A 1 241 ? 1.522 -40.459 21.273 1.00 62.61 233 LEU A C 1
ATOM 1942 O O . LEU A 1 241 ? 1.859 -39.778 20.307 1.00 65.20 233 LEU A O 1
ATOM 1947 N N . LEU A 1 242 ? 2.131 -41.606 21.574 1.00 61.95 234 LEU A N 1
ATOM 1948 C CA . LEU A 1 242 ? 3.221 -42.127 20.728 1.00 59.74 234 LEU A CA 1
ATOM 1949 C C . LEU A 1 242 ? 2.677 -42.461 19.326 1.00 60.75 234 LEU A C 1
ATOM 1950 O O . LEU A 1 242 ? 1.673 -43.185 19.192 1.00 48.73 234 LEU A O 1
ATOM 1955 N N . SER A 1 243 ? 3.363 -41.950 18.298 1.00 57.65 235 SER A N 1
ATOM 1956 C CA . SER A 1 243 ? 2.957 -42.151 16.919 1.00 54.29 235 SER A CA 1
ATOM 1957 C C . SER A 1 243 ? 3.021 -43.607 16.468 1.00 65.08 235 SER A C 1
ATOM 1958 O O . SER A 1 243 ? 3.671 -44.457 17.099 1.00 61.32 235 SER A O 1
ATOM 1961 N N . VAL A 1 244 ? 2.324 -43.863 15.364 1.00 50.50 236 VAL A N 1
ATOM 1962 C CA . VAL A 1 244 ? 2.238 -45.168 14.739 1.00 52.70 236 VAL A CA 1
ATOM 1963 C C . VAL A 1 244 ? 3.602 -45.588 14.183 1.00 52.24 236 VAL A C 1
ATOM 1964 O O . VAL A 1 244 ? 3.794 -46.731 13.783 1.00 55.13 236 VAL A O 1
ATOM 1968 N N . ASP A 1 245 ? 4.560 -44.669 14.168 1.00 55.97 237 ASP A N 1
ATOM 1969 C CA . ASP A 1 245 ? 5.896 -45.006 13.671 1.00 50.38 237 ASP A CA 1
ATOM 1970 C C . ASP A 1 245 ? 6.810 -45.704 14.709 1.00 62.46 237 ASP A C 1
ATOM 1971 O O . ASP A 1 245 ? 7.763 -46.407 14.338 1.00 50.69 237 ASP A O 1
ATOM 1976 N N . TYR A 1 246 ? 6.520 -45.524 16.001 1.00 60.92 238 TYR A N 1
ATOM 1977 C CA . TYR A 1 246 ? 7.323 -46.134 17.064 1.00 58.43 238 TYR A CA 1
ATOM 1978 C C . TYR A 1 246 ? 6.620 -47.315 17.767 1.00 57.60 238 TYR A C 1
ATOM 1979 O O . TYR A 1 246 ? 7.256 -48.072 18.504 1.00 54.96 238 TYR A O 1
ATOM 1988 N N . VAL A 1 247 ? 5.316 -47.462 17.535 1.00 52.81 239 VAL A N 1
ATOM 1989 C CA . VAL A 1 247 ? 4.525 -48.531 18.158 1.00 50.25 239 VAL A CA 1
ATOM 1990 C C . VAL A 1 247 ? 4.161 -49.640 17.183 1.00 50.25 239 VAL A C 1
ATOM 1991 O O . VAL A 1 247 ? 3.966 -49.375 16.011 1.00 48.02 239 VAL A O 1
ATOM 1995 N N . VAL A 1 248 ? 4.069 -50.882 17.658 1.00 43.48 240 VAL A N 1
ATOM 1996 C CA . VAL A 1 248 ? 3.710 -51.990 16.781 1.00 48.09 240 VAL A CA 1
ATOM 1997 C C . VAL A 1 248 ? 2.210 -51.974 16.511 1.00 50.78 240 VAL A C 1
ATOM 1998 O O . VAL A 1 248 ? 1.788 -51.997 15.353 1.00 48.87 240 VAL A O 1
ATOM 2002 N N . ASP A 1 249 ? 1.406 -51.933 17.573 1.00 50.84 241 ASP A N 1
ATOM 2003 C CA . ASP A 1 249 ? -0.055 -51.886 17.446 1.00 50.05 241 ASP A CA 1
ATOM 2004 C C . ASP A 1 249 ? -0.672 -50.860 18.396 1.00 54.53 241 ASP A C 1
ATOM 2005 O O . ASP A 1 249 ? -0.966 -51.165 19.551 1.00 61.81 241 ASP A O 1
ATOM 2010 N N . LYS A 1 250 ? -0.871 -49.645 17.886 1.00 64.26 242 LYS A N 1
ATOM 2011 C CA . LYS A 1 250 ? -1.438 -48.528 18.646 1.00 69.08 242 LYS A CA 1
ATOM 2012 C C . LYS A 1 250 ? -2.719 -48.901 19.439 1.00 70.16 242 LYS A C 1
ATOM 2013 O O . LYS A 1 250 ? -2.965 -48.363 20.530 1.00 64.13 242 LYS A O 1
ATOM 2019 N N . THR A 1 251 ? -3.519 -49.833 18.918 1.00 69.32 243 THR A N 1
ATOM 2020 C CA . THR A 1 251 ? -4.767 -50.195 19.595 1.00 76.75 243 THR A CA 1
ATOM 2021 C C . THR A 1 251 ? -4.683 -50.813 20.994 1.00 77.70 243 THR A C 1
ATOM 2022 O O . THR A 1 251 ? -5.584 -50.592 21.803 1.00 83.00 243 THR A O 1
ATOM 2026 N N . GLN A 1 252 ? -3.646 -51.591 21.302 1.00 73.63 244 GLN A N 1
ATOM 2027 C CA . GLN A 1 252 ? -3.565 -52.156 22.652 1.00 75.30 244 GLN A CA 1
ATOM 2028 C C . GLN A 1 252 ? -2.735 -51.319 23.621 1.00 77.85 244 GLN A C 1
ATOM 2029 O O . GLN A 1 252 ? -2.414 -51.770 24.728 1.00 80.52 244 GLN A O 1
ATOM 2035 N N . LEU A 1 253 ? -2.386 -50.103 23.204 1.00 70.96 245 LEU A N 1
ATOM 2036 C CA . LEU A 1 253 ? -1.637 -49.202 24.070 1.00 71.74 245 LEU A CA 1
ATOM 2037 C C . LEU A 1 253 ? -2.519 -48.998 25.293 1.00 70.55 245 LEU A C 1
ATOM 2038 O O . LEU A 1 253 ? -2.024 -48.926 26.419 1.00 70.43 245 LEU A O 1
ATOM 2043 N N . LEU A 1 254 ? -3.833 -48.936 25.044 1.00 67.93 246 LEU A N 1
ATOM 2044 C CA . LEU A 1 254 ? -4.846 -48.742 26.087 1.00 64.32 246 LEU A CA 1
ATOM 2045 C C . LEU A 1 254 ? -5.452 -50.033 26.679 1.00 63.20 246 LEU A C 1
ATOM 2046 O O . LEU A 1 254 ? -6.478 -49.978 27.354 1.00 59.76 246 LEU A O 1
ATOM 2051 N N . ARG A 1 255 ? -4.830 -51.185 26.418 1.00 65.83 247 ARG A N 1
ATOM 2052 C CA . ARG A 1 255 ? -5.302 -52.473 26.952 1.00 64.63 247 ARG A CA 1
ATOM 2053 C C . ARG A 1 255 ? -5.362 -52.403 28.511 1.00 63.63 247 ARG A C 1
ATOM 2054 O O . ARG A 1 255 ? -4.684 -51.572 29.139 1.00 54.33 247 ARG A O 1
ATOM 2062 N N . LYS A 1 256 ? -6.167 -53.272 29.123 1.00 58.51 248 LYS A N 1
ATOM 2063 C CA . LYS A 1 256 ? -6.315 -53.293 30.584 1.00 57.68 248 LYS A CA 1
ATOM 2064 C C . LYS A 1 256 ? -5.899 -54.608 31.265 1.00 54.59 248 LYS A C 1
ATOM 2065 O O . LYS A 1 256 ? -5.791 -55.646 30.616 1.00 52.22 248 LYS A O 1
ATOM 2067 N N . GLY A 1 257 ? -5.679 -54.557 32.580 1.00 54.91 249 GLY A N 1
ATOM 2068 C CA . GLY A 1 257 ? -5.290 -55.753 33.310 1.00 48.30 249 GLY A CA 1
ATOM 2069 C C . GLY A 1 257 ? -3.843 -56.173 33.054 1.00 57.18 249 GLY A C 1
ATOM 2070 O O . GLY A 1 257 ? -3.444 -57.307 33.404 1.00 48.79 249 GLY A O 1
ATOM 2071 N N . VAL A 1 258 ? -3.057 -55.273 32.445 1.00 43.01 250 VAL A N 1
ATOM 2072 C CA . VAL A 1 258 ? -1.659 -55.563 32.146 1.00 36.80 250 VAL A CA 1
ATOM 2073 C C . VAL A 1 258 ? -0.671 -54.451 32.563 1.00 46.95 250 VAL A C 1
ATOM 2074 O O . VAL A 1 258 ? 0.392 -54.293 31.948 1.00 45.76 250 VAL A O 1
ATOM 2078 N N . SER A 1 259 ? -1.006 -53.676 33.590 1.00 45.56 251 SER A N 1
ATOM 2079 C CA . SER A 1 259 ? -0.091 -52.623 34.082 1.00 52.49 251 SER A CA 1
ATOM 2080 C C . SER A 1 259 ? 0.059 -52.797 35.613 1.00 50.88 251 SER A C 1
ATOM 2081 O O . SER A 1 259 ? 0.235 -51.801 36.336 1.00 40.16 251 SER A O 1
ATOM 2084 N N . GLY A 1 260 ? 0.012 -54.072 36.039 1.00 44.83 252 GLY A N 1
ATOM 2085 C CA . GLY A 1 260 ? 0.056 -54.531 37.436 1.00 45.61 252 GLY A CA 1
ATOM 2086 C C . GLY A 1 260 ? -0.751 -55.862 37.559 1.00 48.34 252 GLY A C 1
ATOM 2087 O O . GLY A 1 260 ? -0.683 -56.697 36.649 1.00 42.63 252 GLY A O 1
ATOM 2088 N N . ASP A 1 261 ? -1.559 -56.059 38.617 1.00 36.73 253 ASP A N 1
ATOM 2089 C CA . ASP A 1 261 ? -2.316 -57.325 38.815 1.00 32.26 253 ASP A CA 1
ATOM 2090 C C . ASP A 1 261 ? -1.391 -58.579 38.632 1.00 28.10 253 ASP A C 1
ATOM 2091 O O . ASP A 1 261 ? -1.758 -59.546 37.942 1.00 23.37 253 ASP A O 1
ATOM 2096 N N . TRP A 1 262 ? -0.191 -58.553 39.242 1.00 24.65 254 TRP A N 1
ATOM 2097 C CA . TRP A 1 262 ? 0.746 -59.666 39.102 1.00 21.71 254 TRP A CA 1
ATOM 2098 C C . TRP A 1 262 ? 0.148 -61.097 39.374 1.00 24.37 254 TRP A C 1
ATOM 2099 O O . TRP A 1 262 ? 0.554 -62.083 38.723 1.00 18.65 254 TRP A O 1
ATOM 2110 N N . LYS A 1 263 ? -0.766 -61.216 40.333 1.00 19.83 255 LYS A N 1
ATOM 2111 C CA . LYS A 1 263 ? -1.410 -62.532 40.594 1.00 24.91 255 LYS A CA 1
ATOM 2112 C C . LYS A 1 263 ? -2.173 -63.162 39.392 1.00 23.21 255 LYS A C 1
ATOM 2113 O O . LYS A 1 263 ? -2.355 -64.367 39.347 1.00 21.33 255 LYS A O 1
ATOM 2119 N N . ASN A 1 264 ? -2.606 -62.361 38.432 1.00 20.85 256 ASN A N 1
ATOM 2120 C CA . ASN A 1 264 ? -3.310 -62.889 37.256 1.00 19.24 256 ASN A CA 1
ATOM 2121 C C . ASN A 1 264 ? -2.347 -63.406 36.192 1.00 28.95 256 ASN A C 1
ATOM 2122 O O . ASN A 1 264 ? -2.805 -63.947 35.182 1.00 24.01 256 ASN A O 1
ATOM 2127 N N . HIS A 1 265 ? -1.030 -63.241 36.430 1.00 22.42 257 HIS A N 1
ATOM 2128 C CA . HIS A 1 265 ? 0.007 -63.596 35.470 1.00 20.78 257 HIS A CA 1
ATOM 2129 C C . HIS A 1 265 ? 1.100 -64.620 35.969 1.00 20.76 257 HIS A C 1
ATOM 2130 O O . HIS A 1 265 ? 1.502 -65.494 35.217 1.00 21.54 257 HIS A O 1
ATOM 2137 N N . PHE A 1 266 ? 1.605 -64.494 37.203 1.00 18.64 258 PHE A N 1
ATOM 2138 C CA . PHE A 1 266 ? 2.560 -65.480 37.745 1.00 15.55 258 PHE A CA 1
ATOM 2139 C C . PHE A 1 266 ? 1.820 -66.836 38.036 1.00 21.14 258 PHE A C 1
ATOM 2140 O O . PHE A 1 266 ? 0.683 -66.826 38.512 1.00 22.60 258 PHE A O 1
ATOM 2148 N N . THR A 1 267 ? 2.458 -67.985 37.727 1.00 20.67 259 THR A N 1
ATOM 2149 C CA . THR A 1 267 ? 1.908 -69.293 38.157 1.00 19.05 259 THR A CA 1
ATOM 2150 C C . THR A 1 267 ? 2.278 -69.419 39.685 1.00 24.20 259 THR A C 1
ATOM 2151 O O . THR A 1 267 ? 3.111 -68.653 40.211 1.00 18.38 259 THR A O 1
ATOM 2155 N N . VAL A 1 268 ? 1.645 -70.335 40.409 1.00 23.47 260 VAL A N 1
ATOM 2156 C CA . VAL A 1 268 ? 2.009 -70.585 41.800 1.00 19.26 260 VAL A CA 1
ATOM 2157 C C . VAL A 1 268 ? 3.518 -70.953 41.957 1.00 25.70 260 VAL A C 1
ATOM 2158 O O . VAL A 1 268 ? 4.169 -70.468 42.903 1.00 20.58 260 VAL A O 1
ATOM 2162 N N . ALA A 1 269 ? 4.077 -71.811 41.079 1.00 22.72 261 ALA A N 1
ATOM 2163 C CA . ALA A 1 269 ? 5.523 -72.150 41.236 1.00 22.50 261 ALA A CA 1
ATOM 2164 C C . ALA A 1 269 ? 6.442 -70.896 41.005 1.00 22.97 261 ALA A C 1
ATOM 2165 O O . ALA A 1 269 ? 7.442 -70.749 41.704 1.00 18.86 261 ALA A O 1
ATOM 2167 N N . GLN A 1 270 ? 6.102 -70.024 40.038 1.00 20.73 262 GLN A N 1
ATOM 2168 C CA . GLN A 1 270 ? 6.900 -68.788 39.761 1.00 17.24 262 GLN A CA 1
ATOM 2169 C C . GLN A 1 270 ? 6.880 -67.873 41.016 1.00 27.94 262 GLN A C 1
ATOM 2170 O O . GLN A 1 270 ? 7.909 -67.311 41.367 1.00 22.03 262 GLN A O 1
ATOM 2176 N N . ALA A 1 271 ? 5.725 -67.749 41.690 1.00 24.37 263 ALA A N 1
ATOM 2177 C CA . ALA A 1 271 ? 5.607 -66.931 42.905 1.00 22.63 263 ALA A CA 1
ATOM 2178 C C . ALA A 1 271 ? 6.425 -67.504 44.084 1.00 24.12 263 ALA A C 1
ATOM 2179 O O . ALA A 1 271 ? 7.090 -66.752 44.801 1.00 20.14 263 ALA A O 1
ATOM 2181 N N . GLU A 1 272 ? 6.373 -68.821 44.294 1.00 22.99 264 GLU A N 1
ATOM 2182 C CA . GLU A 1 272 ? 7.181 -69.433 45.389 1.00 24.50 264 GLU A CA 1
ATOM 2183 C C . GLU A 1 272 ? 8.707 -69.296 45.144 1.00 28.40 264 GLU A C 1
ATOM 2184 O O . GLU A 1 272 ? 9.469 -69.018 46.103 1.00 23.64 264 GLU A O 1
ATOM 2190 N N . ASP A 1 273 ? 9.138 -69.465 43.884 1.00 22.35 265 ASP A N 1
ATOM 2191 C CA . ASP A 1 273 ? 10.549 -69.314 43.506 1.00 26.29 265 ASP A CA 1
ATOM 2192 C C . ASP A 1 273 ? 11.000 -67.805 43.589 1.00 31.30 265 ASP A C 1
ATOM 2193 O O . ASP A 1 273 ? 12.138 -67.526 43.976 1.00 25.17 265 ASP A O 1
ATOM 2198 N N . PHE A 1 274 ? 10.140 -66.857 43.200 1.00 24.40 266 PHE A N 1
ATOM 2199 C CA . PHE A 1 274 ? 10.449 -65.421 43.290 1.00 27.14 266 PHE A CA 1
ATOM 2200 C C . PHE A 1 274 ? 10.558 -64.965 44.789 1.00 27.81 266 PHE A C 1
ATOM 2201 O O . PHE A 1 274 ? 11.393 -64.111 45.123 1.00 22.29 266 PHE A O 1
ATOM 2209 N N . ASP A 1 275 ? 9.743 -65.548 45.672 1.00 19.08 267 ASP A N 1
ATOM 2210 C CA . ASP A 1 275 ? 9.816 -65.230 47.098 1.00 25.40 267 ASP A CA 1
ATOM 2211 C C . ASP A 1 275 ? 11.221 -65.611 47.635 1.00 25.17 267 ASP A C 1
ATOM 2212 O O . ASP A 1 275 ? 11.842 -64.808 48.346 1.00 20.70 267 ASP A O 1
ATOM 2217 N N . LYS A 1 276 ? 11.716 -66.809 47.304 1.00 27.03 268 LYS A N 1
ATOM 2218 C CA . LYS A 1 276 ? 13.054 -67.228 47.747 1.00 34.06 268 LYS A CA 1
ATOM 2219 C C . LYS A 1 276 ? 14.179 -66.318 47.196 1.00 30.33 268 LYS A C 1
ATOM 2220 O O . LYS A 1 276 ? 15.116 -65.948 47.946 1.00 27.33 268 LYS A O 1
ATOM 2226 N N . LEU A 1 277 ? 14.115 -65.999 45.897 1.00 27.21 269 LEU A N 1
ATOM 2227 C CA . LEU A 1 277 ? 15.101 -65.119 45.257 1.00 25.14 269 LEU A CA 1
ATOM 2228 C C . LEU A 1 277 ? 15.142 -63.724 45.919 1.00 20.44 269 LEU A C 1
ATOM 2229 O O . LEU A 1 277 ? 16.221 -63.216 46.229 1.00 25.06 269 LEU A O 1
ATOM 2234 N N . PHE A 1 278 ? 13.981 -63.118 46.155 1.00 21.73 270 PHE A N 1
ATOM 2235 C CA . PHE A 1 278 ? 13.916 -61.788 46.801 1.00 26.43 270 PHE A CA 1
ATOM 2236 C C . PHE A 1 278 ? 14.590 -61.781 48.197 1.00 30.57 270 PHE A C 1
ATOM 2237 O O . PHE A 1 278 ? 15.367 -60.874 48.507 1.00 26.90 270 PHE A O 1
ATOM 2245 N N . GLN A 1 279 ? 14.296 -62.799 49.019 1.00 25.10 271 GLN A N 1
ATOM 2246 C CA . GLN A 1 279 ? 14.843 -62.942 50.405 1.00 26.77 271 GLN A CA 1
ATOM 2247 C C . GLN A 1 279 ? 16.361 -63.074 50.349 1.00 25.86 271 GLN A C 1
ATOM 2248 O O . GLN A 1 279 ? 17.080 -62.455 51.106 1.00 32.29 271 GLN A O 1
ATOM 2254 N N . GLU A 1 280 ? 16.840 -63.906 49.450 1.00 28.61 272 GLU A N 1
ATOM 2255 C CA . GLU A 1 280 ? 18.259 -64.051 49.287 1.00 31.98 272 GLU A CA 1
ATOM 2256 C C . GLU A 1 280 ? 18.936 -62.732 48.902 1.00 43.10 272 GLU A C 1
ATOM 2257 O O . GLU A 1 280 ? 19.854 -62.276 49.613 1.00 37.00 272 GLU A O 1
ATOM 2263 N N . LYS A 1 281 ? 18.507 -62.106 47.801 1.00 31.15 273 LYS A N 1
ATOM 2264 C CA . LYS A 1 281 ? 19.137 -60.847 47.344 1.00 27.90 273 LYS A CA 1
ATOM 2265 C C . LYS A 1 281 ? 18.987 -59.597 48.199 1.00 28.56 273 LYS A C 1
ATOM 2266 O O . LYS A 1 281 ? 19.853 -58.747 48.173 1.00 28.06 273 LYS A O 1
ATOM 2272 N N . MET A 1 282 ? 17.910 -59.481 48.970 1.00 26.16 274 MET A N 1
ATOM 2273 C CA . MET A 1 282 ? 17.657 -58.269 49.741 1.00 29.68 274 MET A CA 1
ATOM 2274 C C . MET A 1 282 ? 17.931 -58.414 51.258 1.00 28.92 274 MET A C 1
ATOM 2275 O O . MET A 1 282 ? 17.618 -57.519 52.026 1.00 28.05 274 MET A O 1
ATOM 2280 N N . ALA A 1 283 ? 18.552 -59.526 51.644 1.00 29.99 275 ALA A N 1
ATOM 2281 C CA . ALA A 1 283 ? 18.857 -59.855 53.040 1.00 31.70 275 ALA A CA 1
ATOM 2282 C C . ALA A 1 283 ? 19.710 -58.824 53.801 1.00 33.02 275 ALA A C 1
ATOM 2283 O O . ALA A 1 283 ? 19.572 -58.723 55.005 1.00 35.00 275 ALA A O 1
ATOM 2285 N N . ASP A 1 284 ? 20.596 -58.098 53.110 1.00 27.14 276 ASP A N 1
ATOM 2286 C CA . ASP A 1 284 ? 21.427 -57.062 53.747 1.00 30.68 276 ASP A CA 1
ATOM 2287 C C . ASP A 1 284 ? 20.710 -55.708 54.011 1.00 37.04 276 ASP A C 1
ATOM 2288 O O . ASP A 1 284 ? 21.343 -54.762 54.466 1.00 37.74 276 ASP A O 1
ATOM 2293 N N . LEU A 1 285 ? 19.407 -55.606 53.728 1.00 32.77 277 LEU A N 1
ATOM 2294 C CA . LEU A 1 285 ? 18.681 -54.368 54.000 1.00 31.22 277 LEU A CA 1
ATOM 2295 C C . LEU A 1 285 ? 17.507 -54.698 54.952 1.00 41.43 277 LEU A C 1
ATOM 2296 O O . LEU A 1 285 ? 17.058 -55.848 55.007 1.00 39.43 277 LEU A O 1
ATOM 2301 N N . PRO A 1 286 ? 16.975 -53.697 55.694 1.00 37.94 278 PRO A N 1
ATOM 2302 C CA . PRO A 1 286 ? 15.851 -53.913 56.627 1.00 35.37 278 PRO A CA 1
ATOM 2303 C C . PRO A 1 286 ? 14.572 -54.273 55.869 1.00 40.98 278 PRO A C 1
ATOM 2304 O O . PRO A 1 286 ? 14.119 -53.504 55.021 1.00 32.99 278 PRO A O 1
ATOM 2308 N N . ARG A 1 287 ? 13.987 -55.418 56.222 1.00 38.41 279 ARG A N 1
ATOM 2309 C CA . ARG A 1 287 ? 12.808 -55.946 55.570 1.00 37.73 279 ARG A CA 1
ATOM 2310 C C . ARG A 1 287 ? 11.602 -55.044 55.562 1.00 44.99 279 ARG A C 1
ATOM 2311 O O . ARG A 1 287 ? 10.864 -55.000 54.556 1.00 34.98 279 ARG A O 1
ATOM 2319 N N . GLU A 1 288 ? 11.399 -54.322 56.663 1.00 31.78 280 GLU A N 1
ATOM 2320 C CA . GLU A 1 288 ? 10.268 -53.432 56.777 1.00 35.54 280 GLU A CA 1
ATOM 2321 C C . GLU A 1 288 ? 10.391 -52.154 55.926 1.00 36.04 280 GLU A C 1
ATOM 2322 O O . GLU A 1 288 ? 9.514 -51.300 55.998 1.00 39.00 280 GLU A O 1
ATOM 2328 N N . LEU A 1 289 ? 11.460 -52.003 55.144 1.00 33.66 281 LEU A N 1
ATOM 2329 C CA . LEU A 1 289 ? 11.578 -50.857 54.229 1.00 34.33 281 LEU A CA 1
ATOM 2330 C C . LEU A 1 289 ? 10.666 -51.079 52.990 1.00 30.77 281 LEU A C 1
ATOM 2331 O O . LEU A 1 289 ? 10.388 -50.137 52.234 1.00 33.63 281 LEU A O 1
ATOM 2336 N N . PHE A 1 290 ? 10.269 -52.334 52.769 1.00 27.52 282 PHE A N 1
ATOM 2337 C CA . PHE A 1 290 ? 9.451 -52.755 51.638 1.00 25.42 282 PHE A CA 1
ATOM 2338 C C . PHE A 1 290 ? 8.002 -53.160 52.027 1.00 29.54 282 PHE A C 1
ATOM 2339 O O . PHE A 1 290 ? 7.733 -54.277 52.419 1.00 30.51 282 PHE A O 1
ATOM 2347 N N . PRO A 1 291 ? 7.039 -52.253 51.832 1.00 34.04 283 PRO A N 1
ATOM 2348 C CA . PRO A 1 291 ? 5.631 -52.496 52.169 1.00 33.73 283 PRO A CA 1
ATOM 2349 C C . PRO A 1 291 ? 4.761 -53.382 51.223 1.00 43.32 283 PRO A C 1
ATOM 2350 O O . PRO A 1 291 ? 3.747 -52.918 50.691 1.00 59.38 283 PRO A O 1
ATOM 2354 N N . TRP A 1 292 ? 5.156 -54.627 51.003 1.00 40.33 284 TRP A N 1
ATOM 2355 C CA . TRP A 1 292 ? 4.397 -55.562 50.178 1.00 38.33 284 TRP A CA 1
ATOM 2356 C C . TRP A 1 292 ? 4.843 -56.953 50.691 1.00 36.69 284 TRP A C 1
ATOM 2357 O O . TRP A 1 292 ? 5.924 -57.091 51.228 1.00 36.67 284 TRP A O 1
ATOM 2368 N N . GLU A 1 293 ? 3.990 -57.963 50.583 1.00 46.74 285 GLU A N 1
ATOM 2369 C CA . GLU A 1 293 ? 4.295 -59.318 51.085 1.00 44.01 285 GLU A CA 1
ATOM 2370 C C . GLU A 1 293 ? 5.473 -59.980 50.418 1.00 49.40 285 GLU A C 1
ATOM 2371 O O . GLU A 1 293 ? 5.826 -59.556 49.301 1.00 43.33 285 GLU A O 1
#

Radius of gyration: 18.76 Å; Cα contacts (8 Å, |Δi|>4): 376; chains: 1; bounding box: 41×51×43 Å

B-factor: mean 41.38, std 16.56, range [13.24, 105.85]

Secondary structure (DSSP, 8-state):
--SSEEETTEEE-SSS--HHHHHHHHHT----TT-EEEE-STTSSHHHHHHHHHHHHTTT--HHHHHS-HHHHS-BTTSHHHHHHHTT-PSS-EEEE---GGGS-GGGGGS--EEEEEE--HHHHHHHHHHHHTTBTTSPPPSSHHHHHHHHHHT-SBTS-HHHHHHHHGGGTTSTTEEEEEHHHHHH-HHHHHHHHHHHHT----HHHHHHHHHHT-HHHHHT-TTTSSTT--TTTBS-GGGGG-SS-SS-GGGTS-HHHHHHHHHHHHHHHTTS-GGGS---

Sequence (284 aa):
SDDFLWFEGIAFPTMGFRSETLRKVRDEFVIRDEDVIILTYPKSGTNWLAEILCLMHSKGDAKWIQSVPIWERSPWVESEIGYTALSETESPRLFSSHLPIQLFPKSFFSSKAKVIYLMRNPRDVLVSGYFFWKNMKFLKKPKSWEEYFEWFCQGTVLYGSWFDHIHGWMPMREEKNFLLLSYEELKQDTGRTIEKICQFLGKTLEPEELNLILKNSSFQSMKENKMSNYSLLSVDYVVDKTQLLRKGVSGDWKNHFTVAQAEDFDKLFQEKMADLPRELFPWE

InterPro domains:
  IPR000863 Sulfotransferase domain [PF00685] (34-277)
  IPR027417 P-loop containing nucleoside triphosphate hydrolase [G3DSA:3.40.50.300] (1-285)
  IPR027417 P-loop containing nucleoside triphosphate hydrolase [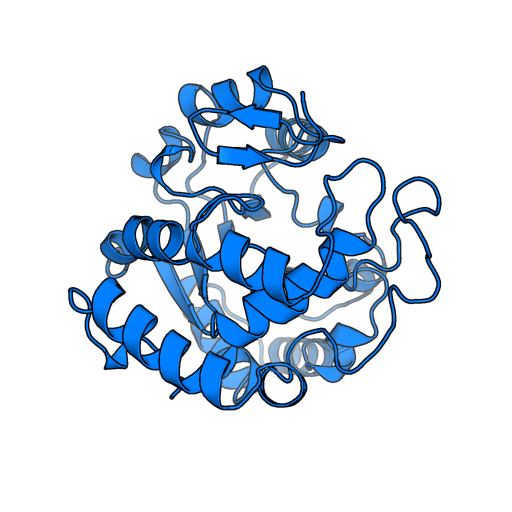SSF52540] (3-280)

Organism: Homo sapiens (NCBI:txid9606)

Foldseek 3Di:
DVLFDAEPRATAHPPFADRVLLVCQAVPDADALLEEEEEEAPLFCVLLVLQLVVLVVVLLDPVVLQPAASCVQANECRGPVRVVVVVPDDPPHHYYYHAADVSHYPNVVVYNYAYEYEGEDVLLVLLQCLVPVQFWPSHDHDPDPVRSLVCQCVFVDHNTHPLRRCVRPVVCDPPLRYHYYYPVCCQVPVLVVSVVVCVSVVDDHDPVSSVSSVVCSHPVNSCPRCSRLPLVDDPVTGNDSVCSNPPPRSGPSVVPADVVSVVVVVVSCCVSCVPDDPVVDPDD

GO terms:
  GO:0160025 sensory perception of itch (P, IDA)
  GO:0008206 bile acid metabolic process (P, IDA)
  GO:0008146 sulfotransferase activity (F, IDA)
  GO:0051923 sulfation (P, IDA)
  GO:0050656 3'-phosphoadenosine 5'-phosphosulfate binding (F, IDA)
  GO:0005829 cytosol (C, IDA)
  GO:0042403 thyroid hormone metabolic process (P, IDA)
  GO:0004027 alcohol sulfotransferase activity (F, IDA)
  GO:0006805 xenobiotic metabolic process (P, IDA)
  GO:0008203 cholesterol metabolic process (P, IDA)
  GO:0047704 bile-salt sulfotransferase activity (F, IDA)
  GO:0005737 cytoplasm (C, EXP)
  GO:0004027 alcohol sulfotransferase activity (F, EXP)
  GO:0008202 steroid metabolic process (P, IMP)
  GO:0050294 steroid sulfotransferase activity (F, IMP)
  GO:0005829 cytosol (C, TAS)
  GO:0005515 protein binding (F, IPI)
  GO:0008202 steroid metabolic process (P, IDA)
  GO:0050427 3'-phosphoadenosine 5'-phosphosulfate metabolic process (P, IDA)
  GO:0006068 ethanol catabolic process (P, IDA)